Protein AF-A0A1Y1YJF0-F1 (afdb_monomer_lite)

InterPro domains:
  IPR031606 Potassium transporter Kch [PF16944] (19-252)
  IPR031606 Potassium transporter Kch [PTHR36424] (1-252)

Secondary structure (DSSP, 8-state):
--SS-S--S------GGGBGGGS-GGGG----HHHHHHHHHHHHHHHHHHHHHHHHHHHHHIIIII---S-TT-HHHHT-HHHHHHHHHHHHHHHHHHHHHHHHHHHHHHH-BHHHHHH-HHHHHHHHHH-HHHHHHHHHHHHT--HHHHHHHHHHHHHHTHHHIIIIIHHHHHHHHHHHHHHHHHTGGGHHHHHHHS-HHHHHHHHHHHHHHHHHHHHHHHHHHHHHHHHHHHHHH-S-HHHHHHHHHHT-

Sequence (252 aa):
MCCCGGEAKWKREVINDHKFDFVDVDEFYEDHFATKFKYCFIFLFTIKSILIYVLDIYTAVMLIFFNSWTSDINKDLEKLSYIRWIFVGSIAASYVLLFLEISKARAVILSGDISFTFTSIIANRYYTLRSYAHYCFFNQIHNQKRFKDELAFFVFFALKGWKRMFFAEAARRFVNGYTLFFSIKGNVSHLNTWYLDLPIDKKISLVTMGVPCLLFIVSAIKTIFAAILYIPLVCEIRGNLKEYCCHKIDKR

Structure (mmCIF, N/CA/C/O backbone):
data_AF-A0A1Y1YJF0-F1
#
_entry.id   AF-A0A1Y1YJF0-F1
#
loop_
_atom_site.group_PDB
_atom_site.id
_atom_site.type_symbol
_atom_site.label_atom_id
_atom_site.label_alt_id
_atom_site.label_comp_id
_atom_site.label_asym_id
_atom_site.label_entity_id
_atom_site.label_seq_id
_atom_site.pdbx_PDB_ins_code
_atom_site.Cartn_x
_atom_site.Cartn_y
_atom_site.Cartn_z
_atom_site.occupancy
_atom_site.B_iso_or_equiv
_atom_site.auth_seq_id
_atom_site.auth_comp_id
_atom_site.auth_asym_id
_atom_site.auth_atom_id
_atom_site.pdbx_PDB_model_num
ATOM 1 N N . MET A 1 1 ? 19.875 6.363 30.100 1.00 40.50 1 MET A N 1
ATOM 2 C CA . MET A 1 1 ? 18.459 6.722 30.342 1.00 40.50 1 MET A CA 1
ATOM 3 C C . MET A 1 1 ? 17.585 5.570 29.863 1.00 40.50 1 MET A C 1
ATOM 5 O O . MET A 1 1 ? 17.419 5.383 28.667 1.00 40.50 1 MET A O 1
ATOM 9 N N . CYS A 1 2 ? 17.141 4.727 30.798 1.00 41.44 2 CYS A N 1
ATOM 10 C CA . CYS A 1 2 ? 16.407 3.488 30.537 1.00 41.44 2 CYS A CA 1
ATOM 11 C C . CYS A 1 2 ? 14.910 3.761 30.336 1.00 41.44 2 CYS A C 1
ATOM 13 O O . CYS A 1 2 ? 14.192 3.988 31.306 1.00 41.44 2 CYS A O 1
ATOM 15 N N . CYS A 1 3 ? 14.422 3.690 29.096 1.00 51.56 3 CYS A N 1
ATOM 16 C CA . CYS A 1 3 ? 12.987 3.769 28.788 1.00 51.56 3 CYS A CA 1
ATOM 17 C C . CYS A 1 3 ? 12.276 2.398 28.764 1.00 51.56 3 CYS A C 1
ATOM 19 O O . CYS A 1 3 ? 11.077 2.351 28.511 1.00 51.56 3 CYS A O 1
ATOM 21 N N . CYS A 1 4 ? 12.976 1.294 29.057 1.00 50.75 4 CYS A N 1
ATOM 22 C CA . CYS A 1 4 ? 12.492 -0.073 28.802 1.00 50.75 4 CYS A CA 1
ATOM 23 C C . CYS A 1 4 ? 12.316 -0.947 30.064 1.00 50.75 4 CYS A C 1
ATOM 25 O O . CYS A 1 4 ? 12.437 -2.161 29.968 1.00 50.75 4 CYS A O 1
ATOM 27 N N . GLY A 1 5 ? 12.090 -0.357 31.246 1.00 49.38 5 GLY A N 1
ATOM 28 C CA . GLY A 1 5 ? 12.104 -1.093 32.526 1.00 49.38 5 GLY A CA 1
ATOM 29 C C . GLY A 1 5 ? 10.799 -1.127 33.330 1.00 49.38 5 GLY A C 1
ATOM 30 O O . GLY A 1 5 ? 10.840 -1.519 34.487 1.00 49.38 5 GLY A O 1
ATOM 31 N N . GLY A 1 6 ? 9.663 -0.678 32.787 1.00 59.81 6 GLY A N 1
ATOM 32 C CA . GLY A 1 6 ? 8.387 -0.682 33.519 1.00 59.81 6 GLY A CA 1
ATOM 33 C C . GLY A 1 6 ? 7.305 -1.466 32.788 1.00 59.81 6 GLY A C 1
ATOM 34 O O . GLY A 1 6 ? 7.196 -1.341 31.569 1.00 59.81 6 GLY A O 1
ATOM 35 N N . GLU A 1 7 ? 6.503 -2.229 33.532 1.00 61.97 7 GLU A N 1
ATOM 36 C CA . GLU A 1 7 ? 5.358 -2.970 32.996 1.00 61.97 7 GLU A CA 1
ATOM 37 C C . GLU A 1 7 ? 4.334 -2.038 32.327 1.00 61.97 7 GLU A C 1
ATOM 39 O O . GLU A 1 7 ? 4.148 -0.877 32.720 1.00 61.97 7 GLU A O 1
ATOM 44 N N . ALA A 1 8 ? 3.684 -2.546 31.278 1.00 66.50 8 ALA A N 1
ATOM 45 C CA . ALA A 1 8 ? 2.620 -1.844 30.577 1.00 66.50 8 ALA A CA 1
ATOM 46 C C . ALA A 1 8 ? 1.450 -1.587 31.537 1.00 66.50 8 ALA A C 1
ATOM 48 O O . ALA A 1 8 ? 0.945 -2.510 32.168 1.00 66.50 8 ALA A O 1
ATOM 49 N N . LYS A 1 9 ? 0.947 -0.348 31.597 1.00 72.44 9 LYS A N 1
ATOM 50 C CA . LYS A 1 9 ? -0.264 -0.015 32.380 1.00 72.44 9 LYS A CA 1
ATOM 51 C C . LYS A 1 9 ? -1.560 -0.588 31.783 1.00 72.44 9 LYS A C 1
ATOM 53 O O . LYS A 1 9 ? -2.639 -0.334 32.303 1.00 72.44 9 LYS A O 1
ATOM 58 N N . TRP A 1 10 ? -1.467 -1.264 30.645 1.00 73.38 10 TRP A N 1
ATOM 59 C CA . TRP A 1 10 ? -2.578 -1.816 29.886 1.00 73.38 10 TRP A CA 1
ATOM 60 C C . TRP A 1 10 ? -2.184 -3.226 29.448 1.00 73.38 10 TRP A C 1
ATOM 62 O O . TRP A 1 10 ? -1.031 -3.468 29.092 1.00 73.38 10 TRP A O 1
ATOM 72 N N . LYS A 1 11 ? -3.135 -4.153 29.475 1.00 75.12 11 LYS A N 1
ATOM 73 C CA . LYS A 1 11 ? -2.946 -5.531 29.026 1.00 75.12 11 LYS A CA 1
ATOM 74 C C . LYS A 1 11 ? -4.203 -5.941 28.285 1.00 75.12 11 LYS A C 1
ATOM 76 O O . LYS A 1 11 ? -5.296 -5.543 28.687 1.00 75.12 11 LYS A O 1
ATOM 81 N N . ARG A 1 12 ? -4.065 -6.671 27.181 1.00 71.75 12 ARG A N 1
ATOM 82 C CA . ARG A 1 12 ? -5.252 -7.156 26.488 1.00 71.75 12 ARG A CA 1
ATOM 83 C C . ARG A 1 12 ? -5.821 -8.358 27.228 1.00 71.75 12 ARG A C 1
ATOM 85 O O . ARG A 1 12 ? -5.138 -9.363 27.401 1.00 71.75 12 ARG A O 1
ATOM 92 N N . GLU A 1 13 ? -7.084 -8.255 27.603 1.00 73.25 13 GLU A N 1
ATOM 93 C CA . GLU A 1 13 ? -7.873 -9.384 28.077 1.00 73.25 13 GLU A CA 1
ATOM 94 C C . GLU A 1 13 ? -8.614 -9.985 26.880 1.00 73.25 13 GLU A C 1
ATOM 96 O O . GLU A 1 13 ? -9.136 -9.262 26.029 1.00 73.25 13 GLU A O 1
ATOM 101 N N . VAL A 1 14 ? -8.590 -11.313 26.751 1.00 63.25 14 VAL A N 1
ATOM 102 C CA . VAL A 1 14 ? -9.344 -12.013 25.704 1.00 63.25 14 VAL A CA 1
ATOM 103 C C . VAL A 1 14 ? -10.783 -12.119 26.194 1.00 63.25 14 VAL A C 1
ATOM 105 O O . VAL A 1 14 ? -11.144 -13.078 26.870 1.00 63.25 14 VAL A O 1
ATOM 108 N N . ILE A 1 15 ? -11.573 -11.088 25.911 1.00 68.69 15 ILE A N 1
ATOM 109 C CA . ILE A 1 15 ? -12.996 -11.030 26.246 1.00 68.69 15 ILE A CA 1
ATOM 110 C C . ILE A 1 15 ? -13.774 -11.484 25.009 1.00 68.69 15 ILE A C 1
ATOM 112 O O . ILE A 1 15 ? -13.578 -10.949 23.916 1.00 68.69 15 ILE A O 1
ATOM 116 N N . ASN A 1 16 ? -14.633 -12.494 25.171 1.00 64.44 16 ASN A N 1
ATOM 117 C CA . ASN A 1 16 ? -15.414 -13.067 24.068 1.00 64.44 16 ASN A CA 1
ATOM 118 C C . ASN A 1 16 ? -16.462 -12.096 23.493 1.00 64.44 16 ASN A C 1
ATOM 120 O O . ASN A 1 16 ? -16.911 -12.314 22.372 1.00 64.44 16 ASN A O 1
ATOM 124 N N . ASP A 1 17 ? -16.801 -11.026 24.215 1.00 65.56 17 ASP A N 1
ATOM 125 C CA . ASP A 1 17 ? -17.847 -10.060 23.854 1.00 65.56 17 ASP A CA 1
ATOM 126 C C . ASP A 1 17 ? -17.478 -9.163 22.653 1.00 65.56 17 ASP A C 1
ATOM 128 O O . ASP A 1 17 ? -18.338 -8.499 22.086 1.00 65.56 17 ASP A O 1
ATOM 132 N N . HIS A 1 18 ? -16.220 -9.157 22.195 1.00 79.25 18 HIS A N 1
ATOM 133 C CA . HIS A 1 18 ? -15.757 -8.301 21.086 1.00 79.25 18 HIS A CA 1
ATOM 134 C C . HIS A 1 18 ? -15.920 -8.922 19.683 1.00 79.25 18 HIS A C 1
ATOM 136 O O . HIS A 1 18 ? -15.155 -8.611 18.757 1.00 79.25 18 HIS A O 1
ATOM 142 N N . LYS A 1 19 ? -16.904 -9.810 19.514 1.00 86.38 19 LYS A N 1
ATOM 143 C CA . LYS A 1 19 ? -17.237 -10.443 18.229 1.00 86.38 19 LYS A CA 1
ATOM 144 C C . LYS A 1 19 ? -18.396 -9.738 17.538 1.00 86.38 19 LYS A C 1
ATOM 146 O O . LYS A 1 19 ? -19.281 -9.202 18.196 1.00 86.38 19 LYS A O 1
ATOM 151 N N . PHE A 1 20 ? -18.425 -9.811 16.206 1.00 86.38 20 PHE A N 1
ATOM 152 C CA . PHE A 1 20 ? -19.554 -9.304 15.413 1.00 86.38 20 PHE A CA 1
ATOM 153 C C . PHE A 1 20 ? -20.894 -9.963 15.774 1.00 86.38 20 PHE A C 1
ATOM 155 O O . PHE A 1 20 ? -21.931 -9.370 15.520 1.00 86.38 20 PHE A O 1
ATOM 162 N N . ASP A 1 21 ? -20.884 -11.145 16.397 1.00 86.19 21 ASP A N 1
ATOM 163 C CA . ASP A 1 21 ? -22.102 -11.848 16.824 1.00 86.19 21 ASP A CA 1
ATOM 164 C C . ASP A 1 21 ? -22.857 -11.129 17.961 1.00 86.19 21 ASP A C 1
ATOM 166 O O . ASP A 1 21 ? -24.038 -11.393 18.174 1.00 86.19 21 ASP A O 1
ATOM 170 N N . PHE A 1 22 ? -22.188 -10.231 18.695 1.00 85.62 22 PHE A N 1
ATOM 171 C CA . PHE A 1 22 ? -22.753 -9.523 19.852 1.00 85.62 22 PHE A CA 1
ATOM 172 C C . PHE A 1 22 ? -23.090 -8.054 19.572 1.00 85.62 22 PHE A C 1
ATOM 174 O O . PHE A 1 22 ? -23.560 -7.357 20.469 1.00 85.62 22 PHE A O 1
ATOM 181 N N . VAL A 1 23 ? -22.841 -7.572 18.352 1.00 86.56 23 VAL A N 1
ATOM 182 C CA . VAL A 1 23 ? -23.033 -6.169 17.971 1.00 86.56 23 VAL A CA 1
ATOM 183 C C . VAL A 1 23 ? -23.915 -6.104 16.735 1.00 86.56 23 VAL A C 1
ATOM 185 O O . VAL A 1 23 ? -23.568 -6.664 15.695 1.00 86.56 23 VAL A O 1
ATOM 188 N N . ASP A 1 24 ? -25.025 -5.374 16.828 1.00 88.50 24 ASP A N 1
ATOM 189 C CA . ASP A 1 24 ? -25.826 -5.057 15.653 1.00 88.50 24 ASP A CA 1
ATOM 190 C C . ASP A 1 24 ? -25.142 -3.942 14.850 1.00 88.50 24 ASP A C 1
ATOM 192 O O . ASP A 1 24 ? -25.027 -2.796 15.284 1.00 88.50 24 ASP A O 1
ATOM 196 N N . VAL A 1 25 ? -24.620 -4.297 13.676 1.00 90.06 25 VAL A N 1
ATOM 197 C CA . VAL A 1 25 ? -23.862 -3.370 12.828 1.00 90.06 25 VAL A CA 1
ATOM 198 C C . VAL A 1 25 ? -24.791 -2.356 12.146 1.00 90.06 25 VAL A C 1
ATOM 200 O O . VAL A 1 25 ? -24.341 -1.268 11.778 1.00 90.06 25 VAL A O 1
ATOM 203 N N . ASP A 1 26 ? -26.074 -2.687 11.988 1.00 89.81 26 ASP A N 1
ATOM 204 C CA . ASP A 1 26 ? -27.042 -1.841 11.287 1.00 89.81 26 ASP A CA 1
ATOM 205 C C . ASP A 1 26 ? -27.440 -0.603 12.109 1.00 89.81 26 ASP A C 1
ATOM 207 O O . ASP A 1 26 ? -27.804 0.422 11.528 1.00 89.81 26 ASP A O 1
ATOM 211 N N . GLU A 1 27 ? -27.253 -0.631 13.434 1.00 91.69 27 GLU A N 1
ATOM 212 C CA . GLU A 1 27 ? -27.432 0.538 14.311 1.00 91.69 27 GLU A CA 1
ATOM 213 C C . GLU A 1 27 ? -26.490 1.697 13.935 1.00 91.69 27 GLU A C 1
ATOM 215 O O . GLU A 1 27 ? -26.813 2.871 14.116 1.00 91.69 27 GLU A O 1
ATOM 220 N N . PHE A 1 28 ? -25.342 1.383 13.332 1.00 89.25 28 PHE A N 1
ATOM 221 C CA . PHE A 1 28 ? -24.339 2.367 12.936 1.00 89.25 28 PHE A CA 1
ATOM 222 C C . PHE A 1 28 ? -24.556 2.932 11.528 1.00 89.25 28 PHE A C 1
ATOM 224 O O . PHE A 1 28 ? -23.679 3.615 11.000 1.00 89.25 28 PHE A O 1
ATOM 231 N N . TYR A 1 29 ? -25.686 2.645 10.878 1.00 92.81 29 TYR A N 1
ATOM 232 C CA . TYR A 1 29 ? -25.975 3.160 9.543 1.00 92.81 29 TYR A CA 1
ATOM 233 C C . TYR A 1 29 ? -26.106 4.696 9.544 1.00 92.81 29 TYR A C 1
ATOM 235 O O . TYR A 1 29 ? -26.989 5.271 10.175 1.00 92.81 29 TYR A O 1
ATOM 243 N N . GLU A 1 30 ? -25.260 5.374 8.761 1.00 91.06 30 GLU A N 1
ATOM 244 C CA . GLU A 1 30 ? -25.310 6.831 8.580 1.00 91.06 30 GLU A CA 1
ATOM 245 C C . GLU A 1 30 ? -25.679 7.211 7.138 1.00 91.06 30 GLU A C 1
ATOM 247 O O . GLU A 1 30 ? -24.977 6.847 6.187 1.00 91.06 30 GLU A O 1
ATOM 252 N N . ASP A 1 31 ? -26.714 8.041 6.962 1.00 90.31 31 ASP A N 1
ATOM 253 C CA . ASP A 1 31 ? -27.203 8.453 5.634 1.00 90.31 31 ASP A CA 1
ATOM 254 C C . ASP A 1 31 ? -26.549 9.732 5.070 1.00 90.31 31 ASP A C 1
ATOM 256 O O . ASP A 1 31 ? -27.063 10.382 4.161 1.00 90.31 31 ASP A O 1
ATOM 260 N N . HIS A 1 32 ? -25.381 10.122 5.576 1.00 92.69 32 HIS A N 1
ATOM 261 C CA . HIS A 1 32 ? -24.711 11.341 5.125 1.00 92.69 32 HIS A CA 1
ATOM 262 C C . HIS A 1 32 ? -24.028 11.178 3.757 1.00 92.69 32 HIS A C 1
ATOM 264 O O . HIS A 1 32 ? -23.259 10.242 3.522 1.00 92.69 32 HIS A O 1
ATOM 270 N N . PHE A 1 33 ? -24.218 12.162 2.865 1.00 91.50 33 PHE A N 1
ATOM 271 C CA . PHE A 1 33 ? -23.598 12.182 1.530 1.00 91.50 33 PHE A CA 1
ATOM 272 C C . PHE A 1 33 ? -22.067 12.075 1.583 1.00 91.50 33 PHE A C 1
ATOM 274 O O . PHE A 1 33 ? -21.467 11.344 0.799 1.00 91.50 33 PHE A O 1
ATOM 281 N N . ALA A 1 34 ? -21.424 12.747 2.543 1.00 91.00 34 ALA A N 1
ATOM 282 C CA . ALA A 1 34 ? -19.974 12.683 2.714 1.00 91.00 34 ALA A CA 1
ATOM 283 C C . ALA A 1 34 ? -19.483 11.264 3.062 1.00 91.00 34 ALA A C 1
ATOM 285 O O . ALA A 1 34 ? -18.443 10.837 2.558 1.00 91.00 34 ALA A O 1
ATOM 286 N N . THR A 1 35 ? -20.231 10.519 3.883 1.00 91.19 35 THR A N 1
ATOM 287 C CA . THR A 1 35 ? -19.908 9.134 4.262 1.00 91.19 35 THR A CA 1
ATOM 288 C C . THR A 1 35 ? -20.070 8.201 3.060 1.00 91.19 35 THR A C 1
ATOM 290 O O . THR A 1 35 ? -19.148 7.449 2.743 1.00 91.19 35 THR A O 1
ATOM 293 N N . LYS A 1 36 ? -21.151 8.348 2.283 1.00 92.06 36 LYS A N 1
ATOM 294 C CA . LYS A 1 36 ? -21.349 7.623 1.011 1.00 92.06 36 LYS A CA 1
ATOM 295 C C . LYS A 1 36 ? -20.267 7.942 -0.029 1.00 92.06 36 LYS A C 1
ATOM 297 O O . LYS A 1 36 ? -19.768 7.046 -0.711 1.00 92.06 36 LYS A O 1
ATOM 302 N N . PHE A 1 37 ? -19.844 9.202 -0.126 1.00 93.75 37 PHE A N 1
ATOM 303 C CA . PHE A 1 37 ? -18.764 9.605 -1.028 1.00 93.75 37 PHE A CA 1
ATOM 304 C C . PHE A 1 37 ? -17.425 8.969 -0.628 1.00 93.75 37 PHE A C 1
ATOM 306 O O . PHE A 1 37 ? -16.734 8.399 -1.474 1.00 93.75 37 PHE A O 1
ATOM 313 N N . LYS A 1 38 ? -17.079 8.973 0.667 1.00 92.44 38 LYS A N 1
ATOM 314 C CA . LYS A 1 38 ? -15.894 8.265 1.184 1.00 92.44 38 LYS A CA 1
ATOM 315 C C . LYS A 1 38 ? -15.981 6.750 0.963 1.00 92.44 38 LYS A C 1
ATOM 317 O O . LYS A 1 38 ? -14.968 6.126 0.646 1.00 92.44 38 LYS A O 1
ATOM 322 N N . TYR A 1 39 ? -17.173 6.170 1.071 1.00 94.06 39 TYR A N 1
ATOM 323 C CA . TYR A 1 39 ? -17.408 4.756 0.795 1.00 94.06 39 TYR A CA 1
ATOM 324 C C . TYR A 1 39 ? -17.092 4.385 -0.661 1.00 94.06 39 TYR A C 1
ATOM 326 O O . TYR A 1 39 ? -16.407 3.391 -0.905 1.00 94.06 39 TYR A O 1
ATOM 334 N N . CYS A 1 40 ? -17.469 5.227 -1.630 1.00 93.69 40 CYS A N 1
ATOM 335 C CA . CYS A 1 40 ? -17.125 5.028 -3.045 1.00 93.69 40 CYS A CA 1
ATOM 336 C C . CYS A 1 40 ? -15.604 4.894 -3.267 1.00 93.69 40 CYS A C 1
ATOM 338 O O . CYS A 1 40 ? -15.146 4.017 -4.008 1.00 93.69 40 CYS A O 1
ATOM 340 N N . PHE A 1 41 ? -14.787 5.678 -2.553 1.00 93.38 41 PHE A N 1
ATOM 341 C CA . PHE A 1 41 ? -13.327 5.565 -2.646 1.00 93.38 41 PHE A CA 1
ATOM 342 C C . PHE A 1 41 ? -12.783 4.202 -2.211 1.00 93.38 41 PHE A C 1
ATOM 344 O O . PHE A 1 41 ? -11.749 3.779 -2.730 1.00 93.38 41 PHE A O 1
ATOM 351 N N . ILE A 1 42 ? -13.454 3.477 -1.311 1.00 93.12 42 ILE A N 1
ATOM 352 C CA . ILE A 1 42 ? -13.030 2.122 -0.927 1.00 93.12 42 ILE A CA 1
ATOM 353 C C . ILE A 1 42 ? -13.098 1.178 -2.129 1.00 93.12 42 ILE A C 1
ATOM 355 O O . ILE A 1 42 ? -12.155 0.408 -2.352 1.00 93.12 42 ILE A O 1
ATOM 359 N N . PHE A 1 43 ? -14.153 1.275 -2.942 1.00 92.94 43 PHE A N 1
ATOM 360 C CA . PHE A 1 43 ? -14.273 0.503 -4.180 1.00 92.94 43 PHE A CA 1
ATOM 361 C C . PHE A 1 43 ? -13.215 0.924 -5.191 1.00 92.94 43 PHE A C 1
ATOM 363 O O . PHE A 1 43 ? -12.484 0.066 -5.687 1.00 92.94 43 PHE A O 1
ATOM 370 N N . LEU A 1 44 ? -13.047 2.230 -5.425 1.00 93.56 44 LEU A N 1
ATOM 371 C CA . LEU A 1 44 ? -12.032 2.743 -6.352 1.00 93.56 44 LEU A CA 1
ATOM 372 C C . LEU A 1 44 ? -10.621 2.276 -5.969 1.00 93.56 44 LEU A C 1
ATOM 374 O O . LEU A 1 44 ? -9.877 1.772 -6.812 1.00 93.56 44 LEU A O 1
ATOM 378 N N . PHE A 1 45 ? -10.245 2.364 -4.690 1.00 91.12 45 PHE A N 1
ATOM 379 C CA . PHE A 1 45 ? -8.939 1.896 -4.222 1.00 91.12 45 PHE A CA 1
ATOM 380 C C . PHE A 1 45 ? -8.789 0.375 -4.268 1.00 91.12 45 PHE A C 1
ATOM 382 O O . PHE A 1 45 ? -7.664 -0.116 -4.397 1.00 91.12 45 PHE A O 1
ATOM 389 N N . THR A 1 46 ? -9.880 -0.379 -4.146 1.00 92.06 46 THR A N 1
ATOM 390 C CA . THR A 1 46 ? -9.862 -1.840 -4.278 1.00 92.06 46 THR A CA 1
ATOM 391 C C . THR A 1 46 ? -9.696 -2.251 -5.738 1.00 92.06 46 THR A C 1
ATOM 393 O O . THR A 1 46 ? -8.770 -3.004 -6.037 1.00 92.06 46 THR A O 1
ATOM 396 N N . ILE A 1 47 ? -10.480 -1.678 -6.656 1.00 92.25 47 ILE A N 1
ATOM 397 C CA . ILE A 1 47 ? -10.353 -1.897 -8.105 1.00 92.25 47 ILE A CA 1
ATOM 398 C C . ILE A 1 47 ? -8.947 -1.519 -8.575 1.00 92.25 47 ILE A C 1
ATOM 400 O O . ILE A 1 47 ? -8.279 -2.321 -9.223 1.00 92.25 47 ILE A O 1
ATOM 404 N N . LYS A 1 48 ? -8.441 -0.348 -8.164 1.00 89.88 48 LYS A N 1
ATOM 405 C CA . LYS A 1 48 ? -7.064 0.078 -8.455 1.00 89.88 48 LYS A CA 1
ATOM 406 C C . LYS A 1 48 ? -6.036 -0.954 -7.988 1.00 89.88 48 LYS A C 1
ATOM 408 O O . LYS A 1 48 ? -5.068 -1.214 -8.694 1.00 89.88 48 LYS A O 1
ATOM 413 N N . SER A 1 49 ? -6.213 -1.526 -6.793 1.00 89.19 49 SER A N 1
ATOM 414 C CA . SER A 1 49 ? -5.294 -2.544 -6.274 1.00 89.19 49 SER A CA 1
ATOM 415 C C . SER A 1 49 ? -5.313 -3.813 -7.123 1.00 89.19 49 SER A C 1
ATOM 417 O O . SER A 1 49 ? -4.248 -4.365 -7.378 1.00 89.19 49 SER A O 1
ATOM 419 N N . ILE A 1 50 ? -6.492 -4.266 -7.556 1.00 90.81 50 ILE A N 1
ATOM 420 C CA . ILE A 1 50 ? -6.641 -5.442 -8.425 1.00 90.81 50 ILE A CA 1
ATOM 421 C C . ILE A 1 50 ? -5.997 -5.172 -9.789 1.00 90.81 50 ILE A C 1
ATOM 423 O O . ILE A 1 50 ? -5.213 -5.987 -10.266 1.00 90.81 50 ILE A O 1
ATOM 427 N N . LEU A 1 51 ? -6.247 -3.998 -10.375 1.00 90.31 51 LEU A N 1
ATOM 428 C CA . LEU A 1 51 ? -5.704 -3.615 -11.678 1.00 90.31 51 LEU A CA 1
ATOM 429 C C . LEU A 1 51 ? -4.169 -3.607 -11.697 1.00 90.31 51 LEU A C 1
ATOM 431 O O . LEU A 1 51 ? -3.565 -4.082 -12.653 1.00 90.31 51 LEU A O 1
ATOM 435 N N . ILE A 1 52 ? -3.533 -3.122 -10.625 1.00 87.06 52 ILE A N 1
ATOM 436 C CA . ILE A 1 52 ? -2.067 -3.149 -10.494 1.00 87.06 52 ILE A CA 1
ATOM 437 C C . ILE A 1 52 ? -1.540 -4.591 -10.513 1.00 87.06 52 ILE A C 1
ATOM 439 O O . ILE A 1 52 ? -0.537 -4.861 -11.165 1.00 87.06 52 ILE A O 1
ATOM 443 N N . TYR A 1 53 ? -2.220 -5.526 -9.845 1.00 89.25 53 TYR A N 1
ATOM 444 C CA . TYR A 1 53 ? -1.824 -6.935 -9.858 1.00 89.25 53 TYR A CA 1
ATOM 445 C C . TYR A 1 53 ? -2.006 -7.586 -11.234 1.00 89.25 53 TYR A C 1
ATOM 447 O O . TYR A 1 53 ? -1.120 -8.314 -11.686 1.00 89.25 53 TYR A O 1
ATOM 455 N N . VAL A 1 54 ? -3.102 -7.279 -11.933 1.00 90.19 54 VAL A N 1
ATOM 456 C CA . VAL A 1 54 ? -3.325 -7.737 -13.315 1.00 90.19 54 VAL A CA 1
ATOM 457 C C . VAL A 1 54 ? -2.225 -7.216 -14.247 1.00 90.19 54 VAL A C 1
ATOM 459 O O . VAL A 1 54 ? -1.669 -7.985 -15.031 1.00 90.19 54 VAL A O 1
ATOM 462 N N . LEU A 1 55 ? -1.845 -5.941 -14.118 1.00 86.69 55 LEU A N 1
ATOM 463 C CA . LEU A 1 55 ? -0.756 -5.347 -14.897 1.00 86.69 55 LEU A CA 1
ATOM 464 C C . LEU A 1 55 ? 0.607 -5.989 -14.583 1.00 86.69 55 LEU A C 1
ATOM 466 O O . LEU A 1 55 ? 1.425 -6.183 -15.484 1.00 86.69 55 LEU A O 1
ATOM 470 N N . ASP A 1 56 ? 0.845 -6.364 -13.325 1.00 87.88 56 ASP A N 1
ATOM 471 C CA . ASP A 1 56 ? 2.046 -7.101 -12.928 1.00 87.88 56 ASP A CA 1
ATOM 472 C C . ASP A 1 56 ? 2.097 -8.498 -13.579 1.00 87.88 56 ASP A C 1
ATOM 474 O O . ASP A 1 56 ? 3.163 -8.901 -14.043 1.00 87.88 56 ASP A O 1
ATOM 478 N N . ILE A 1 57 ? 0.968 -9.215 -13.690 1.00 89.12 57 ILE A N 1
ATOM 479 C CA . ILE A 1 57 ? 0.901 -10.497 -14.427 1.00 89.12 57 ILE A CA 1
ATOM 480 C C . ILE A 1 57 ? 1.206 -10.281 -15.904 1.00 89.12 57 ILE A C 1
ATOM 482 O O . ILE A 1 57 ? 2.040 -10.992 -16.459 1.00 89.12 57 ILE A O 1
ATOM 486 N N . TYR A 1 58 ? 0.572 -9.287 -16.530 1.00 87.25 58 TYR A N 1
ATOM 487 C CA . TYR A 1 58 ? 0.834 -8.948 -17.928 1.00 87.25 58 TYR A CA 1
ATOM 488 C C . TYR A 1 58 ? 2.327 -8.680 -18.167 1.00 87.25 58 TYR A C 1
ATOM 490 O O . TYR A 1 58 ? 2.926 -9.236 -19.086 1.00 87.25 58 TYR A O 1
ATOM 498 N N . THR A 1 59 ? 2.954 -7.902 -17.280 1.00 83.69 59 THR A N 1
ATOM 499 C CA . THR A 1 59 ? 4.390 -7.599 -17.349 1.00 83.69 59 THR A CA 1
ATOM 500 C C . THR A 1 59 ? 5.244 -8.858 -17.180 1.00 83.69 59 THR A C 1
ATOM 502 O O . THR A 1 59 ? 6.205 -9.049 -17.922 1.00 83.69 59 THR A O 1
ATOM 505 N N . ALA A 1 60 ? 4.896 -9.746 -16.242 1.00 87.00 60 ALA A N 1
ATOM 506 C CA . ALA A 1 60 ? 5.608 -11.010 -16.053 1.00 87.00 60 ALA A CA 1
ATOM 507 C C . ALA A 1 60 ? 5.526 -11.909 -17.295 1.00 87.00 60 ALA A C 1
ATOM 509 O O . ALA A 1 60 ? 6.545 -12.450 -17.721 1.00 87.00 60 ALA A O 1
ATOM 510 N N . VAL A 1 61 ? 4.340 -12.038 -17.896 1.00 87.06 61 VAL A N 1
ATOM 511 C CA . VAL A 1 61 ? 4.120 -12.826 -19.118 1.00 87.06 61 VAL A CA 1
ATOM 512 C C . VAL A 1 61 ? 4.932 -12.250 -20.277 1.00 87.06 61 VAL A C 1
ATOM 514 O O . VAL A 1 61 ? 5.648 -12.998 -20.943 1.00 87.06 61 VAL A O 1
ATOM 517 N N . MET A 1 62 ? 4.896 -10.929 -20.476 1.00 83.19 62 MET A N 1
ATOM 518 C CA . MET A 1 62 ? 5.662 -10.271 -21.539 1.00 83.19 62 MET A CA 1
ATOM 519 C C . MET A 1 62 ? 7.169 -10.503 -21.397 1.00 83.19 62 MET A C 1
ATOM 521 O O . MET A 1 62 ? 7.830 -10.916 -22.350 1.00 83.19 62 MET A O 1
ATOM 525 N N . LEU A 1 63 ? 7.698 -10.357 -20.181 1.00 83.19 63 LEU A N 1
ATOM 526 C CA . LEU A 1 63 ? 9.110 -10.607 -19.908 1.00 83.19 63 LEU A CA 1
ATOM 527 C C . LEU A 1 63 ? 9.495 -12.077 -20.101 1.00 83.19 63 LEU A C 1
ATOM 529 O O . LEU A 1 63 ? 10.579 -12.347 -20.611 1.00 83.19 63 LEU A O 1
ATOM 533 N N . ILE A 1 64 ? 8.643 -13.030 -19.705 1.00 85.44 64 ILE A N 1
ATOM 534 C CA . ILE A 1 64 ? 8.953 -14.464 -19.791 1.00 85.44 64 ILE A CA 1
ATOM 535 C C . ILE A 1 64 ? 8.918 -14.969 -21.239 1.00 85.44 64 ILE A C 1
ATOM 537 O O . ILE A 1 64 ? 9.851 -15.652 -21.668 1.00 85.44 64 ILE A O 1
ATOM 541 N N . PHE A 1 65 ? 7.862 -14.649 -21.984 1.00 84.25 65 PHE A N 1
ATOM 542 C CA . PHE A 1 65 ? 7.628 -15.245 -23.301 1.00 84.25 65 PHE A CA 1
ATOM 543 C C . PHE A 1 65 ? 8.246 -14.446 -24.440 1.00 84.25 65 PHE A C 1
ATOM 545 O O . PHE A 1 65 ? 8.832 -15.032 -25.345 1.00 84.25 65 PHE A O 1
ATOM 552 N N . PHE A 1 66 ? 8.140 -13.120 -24.395 1.00 75.88 66 PHE A N 1
ATOM 553 C CA . PHE A 1 66 ? 8.518 -12.276 -25.526 1.00 75.88 66 PHE A CA 1
ATOM 554 C C . PHE A 1 66 ? 9.906 -11.656 -25.366 1.00 75.88 66 PHE A C 1
ATOM 556 O O . PHE A 1 66 ? 10.415 -11.071 -26.316 1.00 75.88 66 PHE A O 1
ATOM 563 N N . ASN A 1 67 ? 10.523 -11.784 -24.178 1.00 71.25 67 ASN A N 1
ATOM 564 C CA . ASN A 1 67 ? 11.782 -11.123 -23.808 1.00 71.25 67 ASN A CA 1
ATOM 565 C C . ASN A 1 67 ? 11.795 -9.622 -24.156 1.00 71.25 67 ASN A C 1
ATOM 567 O O . ASN A 1 67 ? 12.857 -9.021 -24.289 1.00 71.25 67 ASN A O 1
ATOM 571 N N . SER A 1 68 ? 10.615 -9.029 -24.326 1.00 63.00 68 SER A N 1
ATOM 572 C CA . SER A 1 68 ? 10.444 -7.663 -24.768 1.00 63.00 68 SER A CA 1
ATOM 573 C C . SER A 1 68 ? 10.269 -6.800 -23.537 1.00 63.00 68 SER A C 1
ATOM 575 O O . SER A 1 68 ? 9.386 -7.008 -22.697 1.00 63.00 68 SER A O 1
ATOM 577 N N . TRP A 1 69 ? 11.150 -5.819 -23.405 1.00 64.50 69 TRP A N 1
ATOM 578 C CA . TRP A 1 69 ? 10.911 -4.734 -22.478 1.00 64.50 69 TRP A CA 1
ATOM 579 C C . TRP A 1 69 ? 9.894 -3.797 -23.129 1.00 64.50 69 TRP A C 1
ATOM 581 O O . TRP A 1 69 ? 10.048 -3.417 -24.284 1.00 64.50 69 TRP A O 1
ATOM 591 N N . THR A 1 70 ? 8.870 -3.369 -22.392 1.00 55.12 70 THR A N 1
ATOM 592 C CA . THR A 1 70 ? 7.922 -2.330 -22.837 1.00 55.12 70 THR A CA 1
ATOM 593 C C . THR A 1 70 ? 8.577 -0.996 -23.229 1.00 55.12 70 THR A C 1
ATOM 595 O O . THR A 1 70 ? 7.886 -0.111 -23.720 1.00 55.12 70 THR A O 1
ATOM 598 N N . SER A 1 71 ? 9.889 -0.828 -23.035 1.00 53.94 71 SER A N 1
ATOM 599 C CA . SER A 1 71 ? 10.607 0.399 -23.353 1.00 53.94 71 SER A CA 1
ATOM 600 C C . SER A 1 71 ? 11.897 0.147 -24.140 1.00 53.94 71 SER A C 1
ATOM 602 O O . SER A 1 71 ? 12.931 -0.139 -23.542 1.00 53.94 71 SER A O 1
ATOM 604 N N . ASP A 1 72 ? 11.892 0.475 -25.435 1.00 55.69 72 ASP A N 1
ATOM 605 C CA . ASP A 1 72 ? 13.094 0.762 -26.253 1.00 55.69 72 ASP A CA 1
ATOM 606 C C . ASP A 1 72 ? 13.873 2.016 -25.776 1.00 55.69 72 ASP A C 1
ATOM 608 O O . ASP A 1 72 ? 14.669 2.604 -26.509 1.00 55.69 72 ASP A O 1
ATOM 612 N N . ILE A 1 73 ? 13.577 2.515 -24.573 1.00 56.06 73 ILE A N 1
ATOM 613 C CA . ILE A 1 73 ? 14.010 3.826 -24.080 1.00 56.06 73 ILE A CA 1
ATOM 614 C C . ILE A 1 73 ? 15.479 3.789 -23.629 1.00 56.06 73 ILE A C 1
ATOM 616 O O . ILE A 1 73 ? 16.141 4.819 -23.681 1.00 56.06 73 ILE A O 1
ATOM 620 N N . ASN A 1 74 ? 16.013 2.621 -23.243 1.00 56.66 74 ASN A N 1
ATOM 621 C CA . ASN A 1 74 ? 17.437 2.438 -22.938 1.00 56.66 74 ASN A CA 1
ATOM 622 C C . ASN A 1 74 ? 17.917 1.025 -23.309 1.00 56.66 74 ASN A C 1
ATOM 624 O O . ASN A 1 74 ? 17.865 0.100 -22.498 1.00 56.66 74 ASN A O 1
ATOM 628 N N . LYS A 1 75 ? 18.456 0.887 -24.526 1.00 58.94 75 LYS A N 1
ATOM 629 C CA . LYS A 1 75 ? 19.017 -0.370 -25.061 1.00 58.94 75 LYS A CA 1
ATOM 630 C C . LYS A 1 75 ? 20.227 -0.894 -24.273 1.00 58.94 75 LYS A C 1
ATOM 632 O O . LYS A 1 75 ? 20.550 -2.076 -24.343 1.00 58.94 75 LYS A O 1
ATOM 637 N N . ASP A 1 76 ? 20.896 -0.034 -23.504 1.00 59.78 76 ASP A N 1
ATOM 638 C CA . ASP A 1 76 ? 22.086 -0.417 -22.734 1.00 59.78 76 ASP A CA 1
ATOM 639 C C . ASP A 1 76 ? 21.752 -1.232 -21.479 1.00 59.78 76 ASP A C 1
ATOM 641 O O . ASP A 1 76 ? 22.517 -2.120 -21.104 1.00 59.78 76 ASP A O 1
ATOM 645 N N . LEU A 1 77 ? 20.590 -0.992 -20.859 1.00 59.75 77 LEU A N 1
ATOM 646 C CA . LEU A 1 77 ? 20.127 -1.797 -19.722 1.00 59.75 77 LEU A CA 1
ATOM 647 C C . LEU A 1 77 ? 19.566 -3.152 -20.178 1.00 59.75 77 LEU A C 1
ATOM 649 O O . LEU A 1 77 ? 19.677 -4.141 -19.459 1.00 59.75 77 LEU A O 1
ATOM 653 N N . GLU A 1 78 ? 19.003 -3.211 -21.383 1.00 58.28 78 GLU A N 1
ATOM 654 C CA . GLU A 1 78 ? 18.422 -4.421 -21.975 1.00 58.28 78 GLU A CA 1
ATOM 655 C C . GLU A 1 78 ? 19.455 -5.541 -22.188 1.00 58.28 78 GLU A C 1
ATOM 657 O O . GLU A 1 78 ? 19.129 -6.723 -22.092 1.00 58.28 78 GLU A O 1
ATOM 662 N N . LYS A 1 79 ? 20.735 -5.189 -22.379 1.00 58.72 79 LYS A N 1
ATOM 663 C CA . LYS A 1 79 ? 21.833 -6.162 -22.522 1.00 58.72 79 LYS A CA 1
ATOM 664 C C . LYS A 1 79 ? 22.096 -6.982 -21.255 1.00 58.72 79 LYS A C 1
ATOM 666 O O . LYS A 1 79 ? 22.756 -8.020 -21.320 1.00 58.72 79 LYS A O 1
ATOM 671 N N . LEU A 1 80 ? 21.593 -6.551 -20.097 1.00 63.06 80 LEU A N 1
ATOM 672 C CA . LEU A 1 80 ? 21.781 -7.259 -18.836 1.00 63.06 80 LEU A CA 1
ATOM 673 C C . LEU A 1 80 ? 20.683 -8.313 -18.645 1.00 63.06 80 LEU A C 1
ATOM 675 O O . LEU A 1 80 ? 19.634 -8.046 -18.060 1.00 63.06 80 LEU A O 1
ATOM 679 N N . SER A 1 81 ? 20.974 -9.551 -19.062 1.00 70.12 81 SER A N 1
ATOM 680 C CA . SER A 1 81 ? 20.098 -10.730 -18.892 1.00 70.12 81 SER A CA 1
ATOM 681 C C . SER A 1 81 ? 19.539 -10.886 -17.463 1.00 70.12 81 SER A C 1
ATOM 683 O O . SER A 1 81 ? 18.407 -11.330 -17.259 1.00 70.12 81 SER A O 1
ATOM 685 N N . TYR A 1 82 ? 20.297 -10.445 -16.456 1.00 79.56 82 TYR A N 1
ATOM 686 C CA . TYR A 1 82 ? 19.913 -10.512 -15.047 1.00 79.56 82 TYR A CA 1
ATOM 687 C C . TYR A 1 82 ? 18.727 -9.608 -14.669 1.00 79.56 82 TYR A C 1
ATOM 689 O O . TYR A 1 82 ? 17.962 -9.960 -13.771 1.00 79.56 82 TYR A O 1
ATOM 697 N N . ILE A 1 83 ? 18.520 -8.472 -15.349 1.00 79.88 83 ILE A N 1
ATOM 698 C CA . ILE A 1 83 ? 17.458 -7.511 -14.995 1.00 79.88 83 ILE A CA 1
ATOM 699 C C . ILE A 1 83 ? 16.072 -8.131 -15.174 1.00 79.88 83 ILE A C 1
ATOM 701 O O . ILE A 1 83 ? 15.208 -7.980 -14.309 1.00 79.88 83 ILE A O 1
ATOM 705 N N . ARG A 1 84 ? 15.873 -8.903 -16.244 1.00 80.56 84 ARG A N 1
ATOM 706 C CA . ARG A 1 84 ? 14.622 -9.629 -16.491 1.00 80.56 84 ARG A CA 1
ATOM 707 C C . ARG A 1 84 ? 14.242 -10.524 -15.309 1.00 80.56 84 ARG A C 1
ATOM 709 O O . ARG A 1 84 ? 13.101 -10.494 -14.847 1.00 80.56 84 ARG A O 1
ATOM 716 N N . TRP A 1 85 ? 15.199 -11.291 -14.792 1.00 85.81 85 TRP A N 1
ATOM 717 C CA . TRP A 1 85 ? 14.968 -12.190 -13.662 1.00 85.81 85 TRP A CA 1
ATOM 718 C C . TRP A 1 85 ? 14.724 -11.441 -12.352 1.00 85.81 85 TRP A C 1
ATOM 720 O O . TRP A 1 85 ? 13.912 -11.893 -11.548 1.00 85.81 85 TRP A O 1
ATOM 730 N N . ILE A 1 86 ? 15.325 -10.261 -12.166 1.00 87.00 86 ILE A N 1
ATOM 731 C CA . ILE A 1 86 ? 15.004 -9.372 -11.037 1.00 87.00 86 ILE A CA 1
ATOM 732 C C . ILE A 1 86 ? 13.534 -8.933 -11.101 1.00 87.00 86 ILE A C 1
ATOM 734 O O . ILE A 1 86 ? 12.836 -8.972 -10.085 1.00 87.00 86 ILE A O 1
ATOM 738 N N . PHE A 1 87 ? 13.025 -8.568 -12.283 1.00 85.88 87 PHE A N 1
ATOM 739 C CA . PHE A 1 87 ? 11.614 -8.202 -12.445 1.00 85.88 87 PHE A CA 1
ATOM 740 C C . PHE A 1 87 ? 10.695 -9.380 -12.137 1.00 85.88 87 PHE A C 1
ATOM 742 O O . PHE A 1 87 ? 9.825 -9.249 -11.275 1.00 85.88 87 PHE A O 1
ATOM 749 N N . VAL A 1 88 ? 10.918 -10.531 -12.774 1.00 88.81 88 VAL A N 1
ATOM 750 C CA . VAL A 1 88 ? 10.097 -11.733 -12.561 1.00 88.81 88 VAL A CA 1
ATOM 751 C C . VAL A 1 88 ? 10.138 -12.173 -11.094 1.00 88.81 88 VAL A C 1
ATOM 753 O O . VAL A 1 88 ? 9.085 -12.390 -10.495 1.00 88.81 88 VAL A O 1
ATOM 756 N N . GLY A 1 89 ? 11.323 -12.212 -10.478 1.00 90.94 89 GLY A N 1
ATOM 757 C CA . GLY A 1 89 ? 11.496 -12.555 -9.066 1.00 90.94 89 GLY A CA 1
ATOM 758 C C . GLY A 1 89 ? 10.774 -11.585 -8.128 1.00 90.94 89 GLY A C 1
ATOM 759 O O . GLY A 1 89 ? 10.093 -12.017 -7.199 1.00 90.94 89 GLY A O 1
ATOM 760 N N . SER A 1 90 ? 10.833 -10.279 -8.408 1.00 91.38 90 SER A N 1
ATOM 761 C CA . SER A 1 90 ? 10.106 -9.265 -7.632 1.00 91.38 90 SER A CA 1
ATOM 762 C C . SER A 1 90 ? 8.581 -9.419 -7.746 1.00 91.38 90 SER A C 1
ATOM 764 O O . SER A 1 90 ? 7.859 -9.238 -6.765 1.00 91.38 90 SER A O 1
ATOM 766 N N . ILE A 1 91 ? 8.071 -9.776 -8.935 1.00 91.38 91 ILE A N 1
ATOM 767 C CA . ILE A 1 91 ? 6.639 -10.022 -9.165 1.00 91.38 91 ILE A CA 1
ATOM 768 C C . ILE A 1 91 ? 6.217 -11.272 -8.396 1.00 91.38 91 ILE A C 1
ATOM 770 O O . ILE A 1 91 ? 5.257 -11.217 -7.628 1.00 91.38 91 ILE A O 1
ATOM 774 N N . ALA A 1 92 ? 6.974 -12.363 -8.515 1.00 92.44 92 ALA A N 1
ATOM 775 C CA . ALA A 1 92 ? 6.719 -13.595 -7.777 1.00 92.44 92 ALA A CA 1
ATOM 776 C C . ALA A 1 92 ? 6.704 -13.358 -6.255 1.00 92.44 92 ALA A C 1
ATOM 778 O O . ALA A 1 92 ? 5.758 -13.763 -5.578 1.00 92.44 92 ALA A O 1
ATOM 779 N N . ALA A 1 93 ? 7.684 -12.621 -5.719 1.00 92.94 93 ALA A N 1
ATOM 780 C CA . ALA A 1 93 ? 7.728 -12.254 -4.304 1.00 92.94 93 ALA A CA 1
ATOM 781 C C . ALA A 1 93 ? 6.491 -11.446 -3.864 1.00 92.94 93 ALA A C 1
ATOM 783 O O . ALA A 1 93 ? 5.952 -11.692 -2.783 1.00 92.94 93 ALA A O 1
ATOM 784 N N . SER A 1 94 ? 5.999 -10.528 -4.708 1.00 92.50 94 SER A N 1
ATOM 785 C CA . SER A 1 94 ? 4.760 -9.770 -4.464 1.00 92.50 94 SER A CA 1
ATOM 786 C C . SER A 1 94 ? 3.553 -10.692 -4.285 1.00 92.50 94 SER A C 1
ATOM 788 O O . SER A 1 94 ? 2.807 -10.564 -3.313 1.00 92.50 94 SER A O 1
ATOM 790 N N . TYR A 1 95 ? 3.398 -11.669 -5.182 1.00 93.19 95 TYR A N 1
ATOM 791 C CA . TYR A 1 95 ? 2.296 -12.633 -5.148 1.00 93.19 95 TYR A CA 1
ATOM 792 C C . TYR A 1 95 ? 2.375 -13.588 -3.955 1.00 93.19 95 TYR A C 1
ATOM 794 O O . TYR A 1 95 ? 1.355 -13.852 -3.317 1.00 93.19 95 TYR A O 1
ATOM 802 N N . VAL A 1 96 ? 3.574 -14.056 -3.601 1.00 94.81 96 VAL A N 1
ATOM 803 C CA . VAL A 1 96 ? 3.777 -14.887 -2.405 1.00 94.81 96 VAL A CA 1
ATOM 804 C C . VAL A 1 96 ? 3.392 -14.111 -1.144 1.00 94.81 96 VAL A C 1
ATOM 806 O O . VAL A 1 96 ? 2.638 -14.617 -0.312 1.00 94.81 96 VAL A O 1
ATOM 809 N N . LEU A 1 97 ? 3.846 -12.861 -1.007 1.00 93.12 97 LEU A N 1
ATOM 810 C CA . LEU A 1 97 ? 3.481 -12.018 0.134 1.00 93.12 97 LEU A CA 1
ATOM 811 C C . LEU A 1 97 ? 1.973 -11.742 0.182 1.00 93.12 97 LEU A C 1
ATOM 813 O O . LEU A 1 97 ? 1.382 -11.849 1.258 1.00 93.12 97 LEU A O 1
ATOM 817 N N . LEU A 1 98 ? 1.341 -11.469 -0.963 1.00 92.94 98 LEU A N 1
ATOM 818 C CA . LEU A 1 98 ? -0.111 -11.307 -1.059 1.00 92.94 98 LEU A CA 1
ATOM 819 C C . LEU A 1 98 ? -0.850 -12.564 -0.579 1.00 92.94 98 LEU A C 1
ATOM 821 O O . LEU A 1 98 ? -1.779 -12.462 0.223 1.00 92.94 98 LEU A O 1
ATOM 825 N N . PHE A 1 99 ? -0.430 -13.749 -1.024 1.00 94.44 99 PHE A N 1
ATOM 826 C CA . PHE A 1 99 ? -1.046 -15.013 -0.621 1.00 94.44 99 PHE A CA 1
ATOM 827 C C . PHE A 1 99 ? -0.932 -15.254 0.892 1.00 94.44 99 PHE A C 1
ATOM 829 O O . PHE A 1 99 ? -1.909 -15.637 1.545 1.00 94.44 99 PHE A O 1
ATOM 836 N N . LEU A 1 100 ? 0.233 -14.970 1.479 1.00 93.88 100 LEU A N 1
ATOM 837 C CA . LEU A 1 100 ? 0.443 -15.072 2.925 1.00 93.88 100 LEU A CA 1
ATOM 838 C C . LEU A 1 100 ? -0.428 -14.079 3.710 1.00 93.88 100 LEU A C 1
ATOM 840 O O . LEU A 1 100 ? -0.937 -14.417 4.783 1.00 93.88 100 LEU A O 1
ATOM 844 N N . GLU A 1 101 ? -0.612 -12.860 3.202 1.00 92.94 101 GLU A N 1
ATOM 845 C CA . GLU A 1 101 ? -1.491 -11.862 3.818 1.00 92.94 101 GLU A CA 1
ATOM 846 C C . GLU A 1 101 ? -2.967 -12.264 3.733 1.00 92.94 101 GLU A C 1
ATOM 848 O O . GLU A 1 101 ? -3.674 -12.158 4.736 1.00 92.94 101 GLU A O 1
ATOM 853 N N . ILE A 1 102 ? -3.420 -12.791 2.590 1.00 94.06 102 ILE A N 1
ATOM 854 C CA . ILE A 1 102 ? -4.782 -13.319 2.416 1.00 94.06 102 ILE A CA 1
ATOM 855 C C . ILE A 1 102 ? -5.024 -14.500 3.357 1.00 94.06 102 ILE A C 1
ATOM 857 O O . ILE A 1 102 ? -6.069 -14.563 4.000 1.00 94.06 102 ILE A O 1
ATOM 861 N N . SER A 1 103 ? -4.052 -15.404 3.493 1.00 94.81 103 SER A N 1
ATOM 862 C CA . SER A 1 103 ? -4.163 -16.568 4.380 1.00 94.81 103 SER A CA 1
ATOM 863 C C . SER A 1 103 ? -4.355 -16.144 5.840 1.00 94.81 103 SER A C 1
ATOM 865 O O . SER A 1 103 ? -5.249 -16.637 6.528 1.00 94.81 103 SER A O 1
ATOM 867 N N . LYS A 1 104 ? -3.582 -15.152 6.298 1.00 93.38 104 LYS A N 1
ATOM 868 C CA . LYS A 1 104 ? -3.738 -14.561 7.638 1.00 93.38 104 LYS A CA 1
ATOM 869 C C . LYS A 1 104 ? -5.059 -13.812 7.786 1.00 93.38 104 LYS A C 1
ATOM 871 O O . LYS A 1 104 ? -5.691 -13.894 8.832 1.00 93.38 104 LYS A O 1
ATOM 876 N N . ALA A 1 105 ? -5.480 -13.081 6.757 1.00 94.25 105 ALA A N 1
ATOM 877 C CA . ALA A 1 105 ? -6.743 -12.356 6.776 1.00 94.25 105 ALA A CA 1
ATOM 878 C C . ALA A 1 105 ? -7.947 -13.301 6.825 1.00 94.25 105 ALA A C 1
ATOM 880 O O . ALA A 1 105 ? -8.905 -13.004 7.528 1.00 94.25 105 ALA A O 1
ATOM 881 N N . ARG A 1 106 ? -7.878 -14.457 6.157 1.00 94.69 106 ARG A N 1
ATOM 882 C CA . ARG A 1 106 ? -8.911 -15.493 6.234 1.00 94.69 106 ARG A CA 1
ATOM 883 C C . ARG A 1 106 ? -9.071 -16.012 7.660 1.00 94.69 106 ARG A C 1
ATOM 885 O O . ARG A 1 106 ? -10.195 -16.093 8.132 1.00 94.69 106 ARG A O 1
ATOM 892 N N . ALA A 1 107 ? -7.968 -16.293 8.356 1.00 93.25 107 ALA A N 1
ATOM 893 C CA . ALA A 1 107 ? -8.022 -16.703 9.760 1.00 93.25 107 ALA A CA 1
ATOM 894 C C . ALA A 1 107 ? -8.679 -15.636 10.659 1.00 93.25 107 ALA A C 1
ATOM 896 O O . ALA A 1 107 ? -9.437 -15.980 11.554 1.00 93.25 107 ALA A O 1
ATOM 897 N N . VAL A 1 108 ? -8.437 -14.349 10.383 1.00 92.94 108 VAL A N 1
ATOM 898 C CA . VAL A 1 108 ? -9.077 -13.227 11.094 1.00 92.94 108 VAL A CA 1
ATOM 899 C C . VAL A 1 108 ? -10.575 -13.123 10.791 1.00 92.94 108 VAL A C 1
ATOM 901 O O . VAL A 1 108 ? -11.363 -12.914 11.699 1.00 92.94 108 VAL A O 1
ATOM 904 N N . ILE A 1 109 ? -10.982 -13.289 9.530 1.00 93.75 109 ILE A N 1
ATOM 905 C CA . ILE A 1 109 ? -12.405 -13.265 9.151 1.00 93.75 109 ILE A CA 1
ATOM 906 C C . ILE A 1 109 ? -13.154 -14.423 9.823 1.00 93.75 109 ILE A C 1
ATOM 908 O O . ILE A 1 109 ? -14.271 -14.243 10.288 1.00 93.75 109 ILE A O 1
ATOM 912 N N . LEU A 1 110 ? -12.525 -15.600 9.907 1.00 91.88 110 LEU A N 1
ATOM 913 C CA . LEU A 1 110 ? -13.103 -16.767 10.574 1.00 91.88 110 LEU A CA 1
ATOM 914 C C . LEU A 1 110 ? -13.201 -16.607 12.097 1.00 91.88 110 LEU A C 1
ATOM 916 O O . LEU A 1 110 ? -14.048 -17.256 12.699 1.00 91.88 110 LEU A O 1
ATOM 920 N N . SER A 1 111 ? -12.3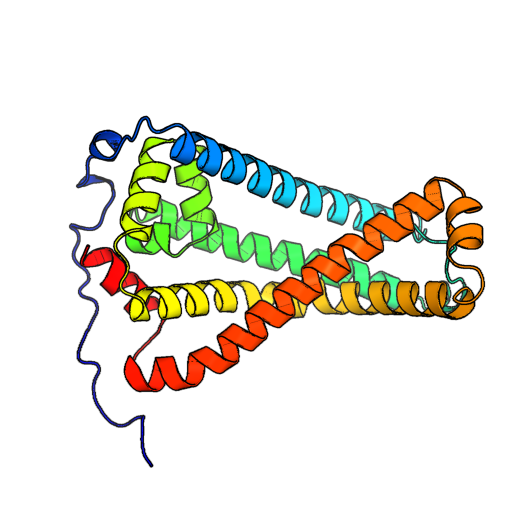54 -15.781 12.726 1.00 89.88 111 SER A N 1
ATOM 921 C CA . SER A 1 111 ? -12.423 -15.569 14.177 1.00 89.88 111 SER A CA 1
ATOM 922 C C . SER A 1 111 ? -13.599 -14.681 14.591 1.00 89.88 111 SER A C 1
ATOM 924 O O . SER A 1 111 ? -14.070 -14.795 15.720 1.00 89.88 111 SER A O 1
ATOM 926 N N . GLY A 1 112 ? -14.090 -13.829 13.682 1.00 88.62 112 GLY A N 1
ATOM 927 C CA . GLY A 1 112 ? -15.227 -12.938 13.928 1.00 88.62 112 GLY A CA 1
ATOM 928 C C . GLY A 1 112 ? -14.924 -11.775 14.879 1.00 88.62 112 GLY A C 1
ATOM 929 O O . GLY A 1 112 ? -15.835 -11.034 15.238 1.00 88.62 112 GLY A O 1
ATOM 930 N N . ASP A 1 113 ? -13.663 -11.586 15.279 1.00 91.00 113 ASP A N 1
ATOM 931 C CA . ASP A 1 113 ? -13.285 -10.546 16.238 1.00 91.00 113 ASP A CA 1
ATOM 932 C C . ASP A 1 113 ? -13.172 -9.173 15.558 1.00 91.00 113 ASP A C 1
ATOM 934 O O . ASP A 1 113 ? -12.470 -8.999 14.545 1.00 91.00 113 ASP A O 1
ATOM 938 N N . ILE A 1 114 ? -13.800 -8.165 16.163 1.00 91.12 114 ILE A N 1
ATOM 939 C CA . ILE A 1 114 ? -13.909 -6.813 15.603 1.00 91.12 114 ILE A CA 1
ATOM 940 C C . ILE A 1 114 ? -12.535 -6.138 15.518 1.00 91.12 114 ILE A C 1
ATOM 942 O O . ILE A 1 114 ? -12.149 -5.626 14.461 1.00 91.12 114 ILE A O 1
ATOM 946 N N . SER A 1 115 ? -11.736 -6.180 16.587 1.00 90.44 115 SER A N 1
ATOM 947 C CA . SER A 1 115 ? -10.417 -5.532 16.613 1.00 90.44 115 SER A CA 1
ATOM 948 C C . SER A 1 115 ? -9.402 -6.184 15.680 1.00 90.44 115 SER A C 1
ATOM 950 O O . SER A 1 115 ? -8.617 -5.487 15.022 1.00 90.44 115 SER A O 1
ATOM 952 N N . PHE A 1 116 ? -9.415 -7.511 15.539 1.00 90.25 116 PHE A N 1
ATOM 953 C CA . PHE A 1 116 ? -8.563 -8.172 14.550 1.00 90.25 116 PHE A CA 1
ATOM 954 C C . PHE A 1 116 ? -8.999 -7.843 13.122 1.00 90.25 116 PHE A C 1
ATOM 956 O O . PHE A 1 116 ? -8.139 -7.577 12.273 1.00 90.25 116 PHE A O 1
ATOM 963 N N . THR A 1 117 ? -10.306 -7.785 12.871 1.00 93.12 117 THR A N 1
ATOM 964 C CA . THR A 1 117 ? -10.854 -7.395 11.570 1.00 93.12 117 THR A CA 1
ATOM 965 C C . THR A 1 117 ? -10.457 -5.966 11.213 1.00 93.12 117 THR A C 1
ATOM 967 O O . THR A 1 117 ? -9.887 -5.750 10.143 1.00 93.12 117 THR A O 1
ATOM 970 N N . PHE A 1 118 ? -10.624 -5.016 12.135 1.00 91.69 118 PHE A N 1
ATOM 971 C CA . PHE A 1 118 ? -10.242 -3.616 11.943 1.00 91.69 118 PHE A CA 1
ATOM 972 C C . PHE A 1 118 ? -8.733 -3.446 11.714 1.00 91.69 118 PHE A C 1
ATOM 974 O O . PHE A 1 118 ? -8.299 -2.691 10.842 1.00 91.69 118 PHE A O 1
ATOM 981 N N . THR A 1 119 ? -7.893 -4.167 12.466 1.00 90.56 119 THR A N 1
ATOM 982 C CA . THR A 1 119 ? -6.433 -4.083 12.294 1.00 90.56 119 THR A CA 1
ATOM 983 C C . THR A 1 119 ? -5.933 -4.771 11.021 1.00 90.56 119 THR A C 1
ATOM 985 O O . THR A 1 119 ? -4.823 -4.483 10.556 1.00 90.56 119 THR A O 1
ATOM 988 N N . SER A 1 120 ? -6.699 -5.682 10.420 1.00 92.44 120 SER A N 1
ATOM 989 C CA . SER A 1 120 ? -6.353 -6.375 9.177 1.00 92.44 120 SER A CA 1
ATOM 990 C C . SER A 1 120 ? -6.887 -5.643 7.947 1.00 92.44 120 SER A C 1
ATOM 992 O O . SER A 1 120 ? -8.081 -5.614 7.706 1.00 92.44 120 SER A O 1
ATOM 994 N N . ILE A 1 121 ? -5.993 -5.104 7.105 1.00 91.19 121 ILE A N 1
ATOM 995 C CA . ILE A 1 121 ? -6.380 -4.321 5.914 1.00 91.19 121 ILE A CA 1
ATOM 996 C C . ILE A 1 121 ? -7.285 -5.133 4.975 1.00 91.19 121 ILE A C 1
ATOM 998 O O . ILE A 1 121 ? -8.260 -4.601 4.454 1.00 91.19 121 ILE A O 1
ATOM 1002 N N . ILE A 1 122 ? -6.969 -6.413 4.761 1.00 93.06 122 ILE A N 1
ATOM 1003 C CA . ILE A 1 122 ? -7.733 -7.292 3.867 1.00 93.06 122 ILE A CA 1
ATOM 1004 C C . ILE A 1 122 ? -9.079 -7.669 4.495 1.00 93.06 122 ILE A C 1
ATOM 1006 O O . ILE A 1 122 ? -10.088 -7.611 3.802 1.00 93.06 122 ILE A O 1
ATOM 1010 N N . ALA A 1 123 ? -9.119 -7.996 5.794 1.00 94.44 123 ALA A N 1
ATOM 1011 C CA . ALA A 1 123 ? -10.377 -8.339 6.465 1.00 94.44 123 ALA A CA 1
ATOM 1012 C C . ALA A 1 123 ? -11.312 -7.121 6.549 1.00 94.44 123 ALA A C 1
ATOM 1014 O O . ALA A 1 123 ? -12.465 -7.203 6.146 1.00 94.44 123 ALA A O 1
ATOM 1015 N N . ASN A 1 124 ? -10.788 -5.960 6.948 1.00 94.31 124 ASN A N 1
ATOM 1016 C CA . ASN A 1 124 ? -11.522 -4.697 6.953 1.00 94.31 124 ASN A CA 1
ATOM 1017 C C . ASN A 1 124 ? -12.116 -4.367 5.570 1.00 94.31 124 ASN A C 1
ATOM 1019 O O . ASN A 1 124 ? -13.287 -4.007 5.454 1.00 94.31 124 ASN A O 1
ATOM 1023 N N . ARG A 1 125 ? -11.332 -4.540 4.492 1.00 93.94 125 ARG A N 1
ATOM 1024 C CA . ARG A 1 125 ? -11.830 -4.367 3.116 1.00 93.94 125 ARG A CA 1
ATOM 1025 C C . ARG A 1 125 ? -12.915 -5.382 2.765 1.00 93.94 125 ARG A C 1
ATOM 1027 O O . ARG A 1 125 ? -13.900 -5.002 2.153 1.00 93.94 125 ARG A O 1
ATOM 1034 N N . TYR A 1 126 ? -12.763 -6.640 3.164 1.00 95.00 126 TYR A N 1
ATOM 1035 C CA . TYR A 1 126 ? -13.754 -7.682 2.896 1.00 95.00 126 TYR A CA 1
ATOM 1036 C C . TYR A 1 126 ? -15.133 -7.343 3.489 1.00 95.00 126 TYR A C 1
ATOM 1038 O O . TYR A 1 126 ? -16.127 -7.388 2.769 1.00 95.00 126 TYR A O 1
ATOM 1046 N N . TYR A 1 127 ? -15.194 -6.925 4.757 1.00 94.50 127 TYR A N 1
ATOM 1047 C CA . TYR A 1 127 ? -16.461 -6.546 5.398 1.00 94.50 127 TYR A CA 1
ATOM 1048 C C . TYR A 1 127 ? -17.055 -5.256 4.821 1.00 94.50 127 TYR A C 1
ATOM 1050 O O . TYR A 1 127 ? -18.241 -5.214 4.502 1.00 94.50 127 TYR A O 1
ATOM 1058 N N . THR A 1 128 ? -16.229 -4.226 4.612 1.00 94.31 128 THR A N 1
ATOM 1059 C CA . THR A 1 128 ? -16.699 -2.937 4.066 1.00 94.31 128 THR A CA 1
ATOM 1060 C C . THR A 1 128 ? -17.199 -3.046 2.626 1.00 94.31 128 THR A C 1
ATOM 1062 O O . THR A 1 128 ? -18.165 -2.382 2.267 1.00 94.31 128 THR A O 1
ATOM 1065 N N . LEU A 1 129 ? -16.609 -3.910 1.796 1.00 93.88 129 LEU A N 1
ATOM 1066 C CA . LEU A 1 129 ? -17.103 -4.155 0.435 1.00 93.88 129 LEU A CA 1
ATOM 1067 C C . LEU A 1 129 ? -18.436 -4.912 0.414 1.00 93.88 129 LEU A C 1
ATOM 1069 O O . LEU A 1 129 ? -19.186 -4.775 -0.548 1.00 93.88 129 LEU A O 1
ATOM 1073 N N . ARG A 1 130 ? -18.726 -5.715 1.445 1.00 92.94 130 ARG A N 1
ATOM 1074 C CA . ARG A 1 130 ? -19.957 -6.509 1.531 1.00 92.94 130 ARG A CA 1
ATOM 1075 C C . ARG A 1 130 ? -21.142 -5.707 2.064 1.00 92.94 130 ARG A C 1
ATOM 1077 O O . ARG A 1 130 ? -22.265 -5.954 1.641 1.00 92.94 130 ARG A O 1
ATOM 1084 N N . SER A 1 131 ? -20.910 -4.795 3.006 1.00 93.56 131 SER A N 1
ATOM 1085 C CA . SER A 1 131 ? -21.977 -4.032 3.655 1.00 93.56 131 SER A CA 1
ATOM 1086 C C . SER A 1 131 ? -21.519 -2.616 3.996 1.00 93.56 131 SER A C 1
ATOM 1088 O O . SER A 1 131 ? -20.443 -2.404 4.561 1.00 93.56 131 SER A O 1
ATOM 1090 N N . TYR A 1 132 ? -22.370 -1.641 3.671 1.00 93.81 132 TYR A N 1
ATOM 1091 C CA . TYR A 1 132 ? -22.157 -0.237 4.016 1.00 93.81 132 TYR A CA 1
ATOM 1092 C C . TYR A 1 132 ? -22.246 0.006 5.529 1.00 93.81 132 TYR A C 1
ATOM 1094 O O . TYR A 1 132 ? -21.455 0.785 6.053 1.00 93.81 132 TYR A O 1
ATOM 1102 N N . ALA A 1 133 ? -23.109 -0.718 6.251 1.00 93.56 133 ALA A N 1
ATOM 1103 C CA . ALA A 1 133 ? -23.215 -0.614 7.708 1.00 93.56 133 ALA A CA 1
ATOM 1104 C C . ALA A 1 133 ? -21.871 -0.923 8.396 1.00 93.56 133 ALA A C 1
ATOM 1106 O O . ALA A 1 133 ? -21.416 -0.172 9.254 1.00 93.56 133 ALA A O 1
ATOM 1107 N N . HIS A 1 134 ? -21.143 -1.942 7.915 1.00 94.31 134 HIS A N 1
ATOM 1108 C CA . HIS A 1 134 ? -19.798 -2.261 8.416 1.00 94.31 134 HIS A CA 1
ATOM 1109 C C . HIS A 1 134 ? -18.796 -1.133 8.153 1.00 94.31 134 HIS A C 1
ATOM 1111 O O . HIS A 1 134 ? -17.889 -0.899 8.952 1.00 94.31 134 HIS A O 1
ATOM 1117 N N . TYR A 1 135 ? -18.942 -0.420 7.034 1.00 94.81 135 TYR A N 1
ATOM 1118 C CA . TYR A 1 135 ? -18.127 0.758 6.773 1.00 94.81 135 TYR A CA 1
ATOM 1119 C C . TYR A 1 135 ? -18.435 1.895 7.747 1.00 94.81 135 TYR A C 1
ATOM 1121 O O . TYR A 1 135 ? -17.491 2.463 8.300 1.00 94.81 135 TYR A O 1
ATOM 1129 N N . CYS A 1 136 ? -19.710 2.204 7.986 1.00 94.06 136 CYS A N 1
ATOM 1130 C CA . CYS A 1 136 ? -20.099 3.236 8.944 1.00 94.06 136 CYS A CA 1
ATOM 1131 C C . CYS A 1 136 ? -19.627 2.896 10.362 1.00 94.06 136 CYS A C 1
ATOM 1133 O O . CYS A 1 136 ? -18.983 3.730 10.997 1.00 94.06 136 CYS A O 1
ATOM 1135 N N . PHE A 1 137 ? -19.793 1.643 10.787 1.00 93.56 137 PHE A N 1
ATOM 1136 C CA . PHE A 1 137 ? -19.278 1.136 12.056 1.00 93.56 137 PHE A CA 1
ATOM 1137 C C . PHE A 1 137 ? -17.766 1.373 12.210 1.00 93.56 137 PHE A C 1
ATOM 1139 O O . PHE A 1 137 ? -17.306 2.011 13.162 1.00 93.56 137 PHE A O 1
ATOM 1146 N N . PHE A 1 138 ? -16.959 0.954 11.229 1.00 93.06 138 PHE A N 1
ATOM 1147 C CA . PHE A 1 138 ? -15.514 1.195 11.283 1.00 93.06 138 PHE A CA 1
ATOM 1148 C C . PHE A 1 138 ? -15.142 2.678 11.173 1.00 93.06 138 PHE A C 1
ATOM 1150 O O . PHE A 1 138 ? -14.135 3.101 11.752 1.00 93.06 138 PHE A O 1
ATOM 1157 N N . ASN A 1 139 ? -15.919 3.476 10.442 1.00 92.31 139 ASN A N 1
ATOM 1158 C CA . ASN A 1 139 ? -15.727 4.920 10.339 1.00 92.31 139 ASN A CA 1
ATOM 1159 C C . ASN A 1 139 ? -15.973 5.606 11.694 1.00 92.31 139 ASN A C 1
ATOM 1161 O O . ASN A 1 139 ? -15.186 6.465 12.092 1.00 92.31 139 ASN A O 1
ATOM 1165 N N . GLN A 1 140 ? -16.975 5.172 12.455 1.00 91.06 140 GLN A N 1
ATOM 1166 C CA . GLN A 1 140 ? -17.250 5.687 13.795 1.00 91.06 140 GLN A CA 1
ATOM 1167 C C . GLN A 1 140 ? -16.142 5.323 14.791 1.00 91.06 140 GLN A C 1
ATOM 1169 O O . GLN A 1 140 ? -15.619 6.210 15.474 1.00 91.06 140 GLN A O 1
ATOM 1174 N N . ILE A 1 141 ? -15.669 4.068 14.779 1.00 89.31 141 ILE A N 1
ATOM 1175 C CA . ILE A 1 141 ? -14.483 3.643 15.551 1.00 89.31 141 ILE A CA 1
ATOM 1176 C C . ILE A 1 141 ? -13.260 4.494 15.178 1.00 89.31 141 ILE A C 1
ATOM 1178 O O . ILE A 1 141 ? -12.421 4.829 16.028 1.00 89.31 141 ILE A O 1
ATOM 1182 N N . HIS A 1 142 ? -13.135 4.856 13.897 1.00 86.94 142 HIS A N 1
ATOM 1183 C CA . HIS A 1 142 ? -12.052 5.701 13.419 1.00 86.94 142 HIS A CA 1
ATOM 1184 C C . HIS A 1 142 ? -12.147 7.141 13.942 1.00 86.94 142 HIS A C 1
ATOM 1186 O O . HIS A 1 142 ? -11.121 7.685 14.344 1.00 86.94 142 HIS A O 1
ATOM 1192 N N . ASN A 1 143 ? -13.342 7.730 13.986 1.00 86.00 143 ASN A N 1
ATOM 1193 C CA . ASN A 1 143 ? -13.542 9.132 14.362 1.00 86.00 143 ASN A CA 1
ATOM 1194 C C . ASN A 1 143 ? -13.376 9.391 15.869 1.00 86.00 143 ASN A C 1
ATOM 1196 O O . ASN A 1 143 ? -12.952 10.474 16.263 1.00 86.00 143 ASN A O 1
ATOM 1200 N N . GLN A 1 144 ? -13.618 8.403 16.733 1.00 82.62 144 GLN A N 1
ATOM 1201 C CA . GLN A 1 144 ? -13.526 8.568 18.193 1.00 82.62 144 GLN A CA 1
ATOM 1202 C C . GLN A 1 144 ? -12.081 8.504 18.751 1.00 82.62 144 GLN A C 1
ATOM 1204 O O . GLN A 1 144 ? -11.837 8.015 19.856 1.00 82.62 144 GLN A O 1
ATOM 1209 N N . LYS A 1 145 ? -11.059 8.925 17.989 1.00 81.06 145 LYS A N 1
ATOM 1210 C CA . LYS A 1 145 ? -9.636 8.783 18.369 1.00 81.06 145 LYS A CA 1
ATOM 1211 C C . LYS A 1 145 ? -9.073 10.020 19.063 1.00 81.06 145 LYS A C 1
ATOM 1213 O O . LYS A 1 145 ? -9.150 11.127 18.553 1.00 81.06 145 LYS A O 1
ATOM 1218 N N . ARG A 1 146 ? -8.389 9.806 20.196 1.00 85.31 146 ARG A N 1
ATOM 1219 C CA . ARG A 1 146 ? -7.428 10.785 20.729 1.00 85.31 146 ARG A CA 1
ATOM 1220 C C . ARG A 1 146 ? -6.197 10.827 19.818 1.00 85.31 146 ARG A C 1
ATOM 1222 O O . ARG A 1 146 ? -5.782 9.781 19.324 1.00 85.31 146 ARG A O 1
ATOM 1229 N N . PHE A 1 147 ? -5.551 11.988 19.702 1.00 84.31 147 PHE A N 1
ATOM 1230 C CA . PHE A 1 147 ? -4.368 12.192 18.848 1.00 84.31 147 PHE A CA 1
ATOM 1231 C C . PHE A 1 147 ? -3.253 11.148 19.060 1.00 84.31 147 PHE A C 1
ATOM 1233 O O . PHE A 1 147 ? -2.665 10.641 18.109 1.00 84.31 147 PHE A O 1
ATOM 1240 N N . LYS A 1 148 ? -2.999 10.746 20.314 1.00 85.19 148 LYS A N 1
ATOM 1241 C CA . LYS A 1 148 ? -2.009 9.698 20.629 1.00 85.19 148 LYS A CA 1
ATOM 1242 C C . 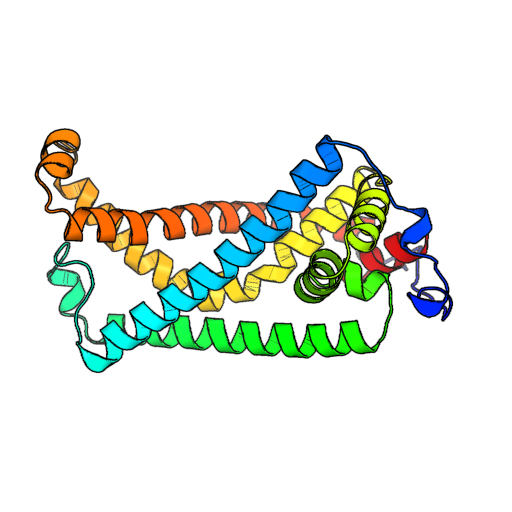LYS A 1 148 ? -2.377 8.333 20.040 1.00 85.19 148 LYS A C 1
ATOM 1244 O O . LYS A 1 148 ? -1.517 7.636 19.507 1.00 85.19 148 LYS A O 1
ATOM 1249 N N . ASP A 1 149 ? -3.654 7.961 20.116 1.00 87.44 149 ASP A N 1
ATOM 1250 C CA . ASP A 1 149 ? -4.144 6.707 19.544 1.00 87.44 149 ASP A CA 1
ATOM 1251 C C . ASP A 1 149 ? -4.079 6.776 18.008 1.00 87.44 149 ASP A C 1
ATOM 1253 O O . ASP A 1 149 ? -3.722 5.795 17.361 1.00 87.44 149 ASP A O 1
ATOM 1257 N N . GLU A 1 150 ? -4.373 7.939 17.421 1.00 88.44 150 GLU A N 1
ATOM 1258 C CA . GLU A 1 150 ? -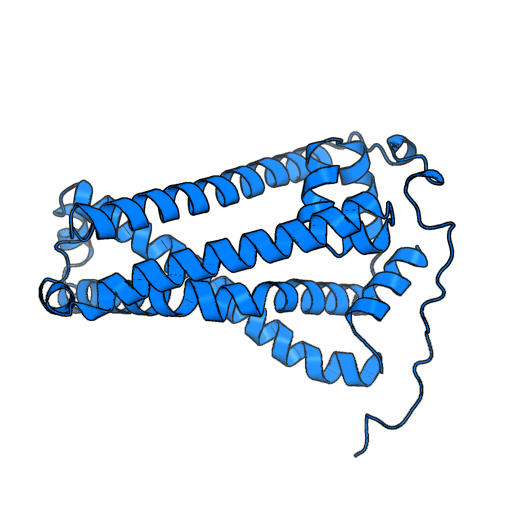4.268 8.179 15.978 1.00 88.44 150 GLU A CA 1
ATOM 1259 C C . GLU A 1 150 ? -2.837 7.986 15.464 1.00 88.44 150 GLU A C 1
ATOM 1261 O O . GLU A 1 150 ? -2.637 7.240 14.502 1.00 88.44 150 GLU A O 1
ATOM 1266 N N . LEU A 1 151 ? -1.840 8.554 16.152 1.00 90.31 151 LEU A N 1
ATOM 1267 C CA . LEU A 1 151 ? -0.427 8.314 15.847 1.00 90.31 151 LEU A CA 1
ATOM 1268 C C . LEU A 1 151 ? -0.072 6.826 15.943 1.00 90.31 151 LEU A C 1
ATOM 1270 O O . LEU A 1 151 ? 0.610 6.303 15.060 1.00 90.31 151 LEU A O 1
ATOM 1274 N N . ALA A 1 152 ? -0.571 6.115 16.959 1.00 90.94 152 ALA A N 1
ATOM 1275 C CA . ALA A 1 152 ? -0.322 4.683 17.100 1.00 90.94 152 ALA A CA 1
ATOM 1276 C C . ALA A 1 152 ? -0.919 3.862 15.949 1.00 90.94 152 ALA A C 1
ATOM 1278 O O . ALA A 1 152 ? -0.233 3.007 15.382 1.00 90.94 152 ALA A O 1
ATOM 1279 N N . PHE A 1 153 ? -2.161 4.150 15.547 1.00 90.06 153 PHE A N 1
ATOM 1280 C CA . PHE A 1 153 ? -2.773 3.514 14.379 1.00 90.06 153 PHE A CA 1
ATOM 1281 C C . PHE A 1 153 ? -2.025 3.858 13.093 1.00 90.06 153 PHE A C 1
ATOM 1283 O O . PHE A 1 153 ? -1.780 2.965 12.280 1.00 90.06 153 PHE A O 1
ATOM 1290 N N . PHE A 1 154 ? -1.635 5.120 12.907 1.00 91.75 154 PHE A N 1
ATOM 1291 C CA . PHE A 1 154 ? -0.865 5.546 11.745 1.00 91.75 154 PHE A CA 1
ATOM 1292 C C . PHE A 1 154 ? 0.443 4.759 11.635 1.00 91.75 154 PHE A C 1
ATOM 1294 O O . PHE A 1 154 ? 0.696 4.153 10.592 1.00 91.75 154 PHE A O 1
ATOM 1301 N N . VAL A 1 155 ? 1.228 4.696 12.715 1.00 93.00 155 VAL A N 1
ATOM 1302 C CA . VAL A 1 155 ? 2.492 3.949 12.756 1.00 93.00 155 VAL A CA 1
ATOM 1303 C C . VAL A 1 155 ? 2.252 2.458 12.517 1.00 93.00 155 VAL A C 1
ATOM 1305 O O . VAL A 1 155 ? 2.939 1.853 11.694 1.00 93.00 155 VAL A O 1
ATOM 1308 N N . PHE A 1 156 ? 1.237 1.870 13.157 1.00 92.12 156 PHE A N 1
ATOM 1309 C CA . PHE A 1 156 ? 0.893 0.458 12.987 1.00 92.12 156 PHE A CA 1
ATOM 1310 C C . PHE A 1 156 ? 0.567 0.113 11.528 1.00 92.12 156 PHE A C 1
ATOM 1312 O O . PHE A 1 156 ? 1.143 -0.823 10.967 1.00 92.12 156 PHE A O 1
ATOM 1319 N N . PHE A 1 157 ? -0.326 0.871 10.886 1.00 90.31 157 PHE A N 1
ATOM 1320 C CA . PHE A 1 157 ? -0.735 0.609 9.505 1.00 90.31 157 PHE A CA 1
ATOM 1321 C C . PHE A 1 157 ? 0.343 0.978 8.482 1.00 90.31 157 PHE A C 1
ATOM 1323 O O . PHE A 1 157 ? 0.459 0.292 7.466 1.00 90.31 157 PHE A O 1
ATOM 1330 N N . ALA A 1 158 ? 1.131 2.028 8.729 1.00 91.12 158 ALA A N 1
ATOM 1331 C CA . ALA A 1 158 ? 2.241 2.411 7.860 1.00 91.12 158 ALA A CA 1
ATOM 1332 C C . ALA A 1 158 ? 3.352 1.356 7.879 1.00 91.12 158 ALA A C 1
ATOM 1334 O O . ALA A 1 158 ? 3.824 0.950 6.819 1.00 91.12 158 ALA A O 1
ATOM 1335 N N . LEU A 1 159 ? 3.712 0.846 9.060 1.00 90.94 159 LEU A N 1
ATOM 1336 C CA . LEU A 1 159 ? 4.698 -0.220 9.162 1.00 90.94 159 LEU A CA 1
ATOM 1337 C C . LEU A 1 159 ? 4.148 -1.535 8.611 1.00 90.94 159 LEU A C 1
ATOM 1339 O O . LEU A 1 159 ? 4.878 -2.235 7.934 1.00 90.94 159 LEU A O 1
ATOM 1343 N N . LYS A 1 160 ? 2.870 -1.882 8.780 1.00 87.88 160 LYS A N 1
ATOM 1344 C CA . LYS A 1 160 ? 2.335 -3.193 8.357 1.00 87.88 160 LYS A CA 1
ATOM 1345 C C . LYS A 1 160 ? 2.710 -3.638 6.927 1.00 87.88 160 LYS A C 1
ATOM 1347 O O . LYS A 1 160 ? 2.954 -4.826 6.727 1.00 87.88 160 LYS A O 1
ATOM 1352 N N . GLY A 1 161 ? 2.796 -2.712 5.966 1.00 83.62 161 GLY A N 1
ATOM 1353 C CA . GLY A 1 161 ? 3.146 -2.988 4.563 1.00 83.62 161 GLY A CA 1
ATOM 1354 C C . GLY A 1 161 ? 4.645 -2.969 4.214 1.00 83.62 161 GLY A C 1
ATOM 1355 O O . GLY A 1 161 ? 4.991 -3.160 3.046 1.00 83.62 161 GLY A O 1
ATOM 1356 N N . TRP A 1 162 ? 5.544 -2.752 5.182 1.00 88.44 162 TRP A N 1
ATOM 1357 C CA . TRP A 1 162 ? 6.972 -2.498 4.929 1.00 88.44 162 TRP A CA 1
ATOM 1358 C C . TRP A 1 162 ? 7.672 -3.640 4.176 1.00 88.44 162 TRP A C 1
ATOM 1360 O O . TRP A 1 162 ? 8.473 -3.394 3.276 1.00 88.44 162 TRP A O 1
ATOM 1370 N N . LYS A 1 163 ? 7.333 -4.896 4.503 1.00 87.94 163 LYS A N 1
ATOM 1371 C CA . LYS A 1 163 ? 7.954 -6.090 3.902 1.00 87.94 163 LYS A CA 1
ATOM 1372 C C . LYS A 1 163 ? 7.688 -6.168 2.406 1.00 87.94 163 LYS A C 1
ATOM 1374 O O . LYS A 1 163 ? 8.606 -6.393 1.629 1.00 87.94 163 LYS A O 1
ATOM 1379 N N . ARG A 1 164 ? 6.435 -5.953 2.004 1.00 87.12 164 ARG A N 1
ATOM 1380 C CA . ARG A 1 164 ? 6.047 -5.948 0.593 1.00 87.12 164 ARG A CA 1
ATOM 1381 C C . ARG A 1 164 ? 6.748 -4.823 -0.157 1.00 87.12 164 ARG A C 1
ATOM 1383 O O . ARG A 1 164 ? 7.342 -5.072 -1.199 1.00 87.12 164 ARG A O 1
ATOM 1390 N N . MET A 1 165 ? 6.729 -3.614 0.398 1.00 88.69 165 MET A N 1
ATOM 1391 C CA . MET A 1 165 ? 7.389 -2.464 -0.217 1.00 88.69 165 MET A CA 1
ATOM 1392 C C . MET A 1 165 ? 8.880 -2.744 -0.469 1.00 88.69 165 MET A C 1
ATOM 1394 O O . MET A 1 165 ? 9.370 -2.526 -1.574 1.00 88.69 165 MET A O 1
ATOM 1398 N N . PHE A 1 166 ? 9.589 -3.278 0.528 1.00 87.94 166 PHE A N 1
ATOM 1399 C CA . PHE A 1 166 ? 11.027 -3.510 0.433 1.00 87.94 166 PHE A CA 1
ATOM 1400 C C . PHE A 1 166 ? 11.389 -4.722 -0.439 1.00 87.94 166 PHE A C 1
ATOM 1402 O O . PHE A 1 166 ? 12.192 -4.599 -1.356 1.00 87.94 166 PHE A O 1
ATOM 1409 N N . PHE A 1 167 ? 10.788 -5.889 -0.191 1.00 86.94 167 PHE A N 1
ATOM 1410 C CA . PHE A 1 167 ? 11.198 -7.130 -0.858 1.00 86.94 167 PHE A CA 1
ATOM 1411 C C . PHE A 1 167 ? 10.564 -7.331 -2.236 1.00 86.94 167 PHE A C 1
ATOM 1413 O O . PHE A 1 167 ? 11.199 -7.909 -3.113 1.00 86.94 167 PHE A O 1
ATOM 1420 N N . ALA A 1 168 ? 9.326 -6.878 -2.440 1.00 88.44 168 ALA A N 1
ATOM 1421 C CA . ALA A 1 168 ? 8.606 -7.136 -3.685 1.00 88.44 168 ALA A CA 1
ATOM 1422 C C . ALA A 1 168 ? 8.661 -5.967 -4.671 1.00 88.44 168 ALA A C 1
ATOM 1424 O O . ALA A 1 168 ? 8.677 -6.181 -5.881 1.00 88.44 168 ALA A O 1
ATOM 1425 N N . GLU A 1 169 ? 8.674 -4.728 -4.180 1.00 88.75 169 GLU A N 1
ATOM 1426 C CA . GLU A 1 169 ? 8.548 -3.558 -5.052 1.00 88.75 169 GLU A CA 1
ATOM 1427 C C . GLU A 1 169 ? 9.886 -2.841 -5.264 1.00 88.75 169 GLU A C 1
ATOM 1429 O O . GLU A 1 169 ? 10.188 -2.476 -6.400 1.00 88.75 169 GLU A O 1
ATOM 1434 N N . ALA A 1 170 ? 10.726 -2.703 -4.233 1.00 90.50 170 ALA A N 1
ATOM 1435 C CA . ALA A 1 170 ? 11.912 -1.845 -4.288 1.00 90.50 170 ALA A CA 1
ATOM 1436 C C . ALA A 1 170 ? 12.830 -2.130 -5.486 1.00 90.50 170 ALA A C 1
ATOM 1438 O O . ALA A 1 170 ? 13.094 -1.221 -6.268 1.00 90.50 170 ALA A O 1
ATOM 1439 N N . ALA A 1 171 ? 13.259 -3.382 -5.687 1.00 89.25 171 ALA A N 1
ATOM 1440 C CA . ALA A 1 171 ? 14.173 -3.740 -6.776 1.00 89.25 171 ALA A CA 1
ATOM 1441 C C . ALA A 1 171 ? 13.651 -3.296 -8.157 1.00 89.25 171 ALA A C 1
ATOM 1443 O O . ALA A 1 171 ? 14.364 -2.647 -8.920 1.00 89.25 171 ALA A O 1
ATOM 1444 N N . ARG A 1 172 ? 12.370 -3.559 -8.448 1.00 86.44 172 ARG A N 1
ATOM 1445 C CA . ARG A 1 172 ? 11.727 -3.173 -9.713 1.00 86.44 172 ARG A CA 1
ATOM 1446 C C . ARG A 1 172 ? 11.611 -1.659 -9.863 1.00 86.44 172 ARG A C 1
ATOM 1448 O O . ARG A 1 172 ? 11.835 -1.115 -10.943 1.00 86.44 172 ARG A O 1
ATOM 1455 N N . ARG A 1 173 ? 11.246 -0.970 -8.779 1.00 90.81 173 ARG A N 1
ATOM 1456 C CA . ARG A 1 173 ? 11.075 0.489 -8.771 1.00 90.81 173 ARG A CA 1
ATOM 1457 C C . ARG A 1 173 ? 12.412 1.213 -8.906 1.00 90.81 173 ARG A C 1
ATOM 1459 O O . ARG A 1 173 ? 12.454 2.228 -9.591 1.00 90.81 173 ARG A O 1
ATOM 1466 N N . PHE A 1 174 ? 13.500 0.670 -8.360 1.00 88.75 174 PHE A N 1
ATOM 1467 C CA . PHE A 1 174 ? 14.844 1.211 -8.567 1.00 88.75 174 PHE A CA 1
ATOM 1468 C C . PHE A 1 174 ? 15.289 1.100 -10.024 1.00 88.75 174 PHE A C 1
ATOM 1470 O O . PHE A 1 174 ? 15.757 2.091 -10.577 1.00 88.75 174 PHE A O 1
ATOM 1477 N N . VAL A 1 175 ? 15.086 -0.050 -10.677 1.00 86.00 175 VAL A N 1
ATOM 1478 C CA . VAL A 1 175 ? 15.454 -0.206 -12.096 1.00 86.00 175 VAL A CA 1
ATOM 1479 C C . VAL A 1 175 ? 14.613 0.703 -12.999 1.00 86.00 175 VAL A C 1
ATOM 1481 O O . VAL A 1 175 ? 15.159 1.401 -13.857 1.00 86.00 175 VAL A O 1
ATOM 1484 N N . ASN A 1 176 ? 13.295 0.767 -12.778 1.00 86.81 176 ASN A N 1
ATOM 1485 C CA . ASN A 1 176 ? 12.423 1.685 -13.518 1.00 86.81 176 ASN A CA 1
ATOM 1486 C C . ASN A 1 176 ? 12.804 3.152 -13.272 1.00 86.81 176 ASN A C 1
ATOM 1488 O O . ASN A 1 176 ? 12.882 3.935 -14.215 1.00 86.81 176 ASN A O 1
ATOM 1492 N N . GLY A 1 177 ? 13.067 3.529 -12.019 1.00 87.81 177 GLY A N 1
ATOM 1493 C CA . GLY A 1 177 ? 13.483 4.881 -11.650 1.00 87.81 177 GLY A CA 1
ATOM 1494 C C . GLY A 1 177 ? 14.818 5.275 -12.278 1.00 87.81 177 GLY A C 1
ATOM 1495 O O . GLY A 1 177 ? 14.936 6.372 -12.815 1.00 87.81 177 GLY A O 1
ATOM 1496 N N . TYR A 1 178 ? 15.790 4.361 -12.287 1.00 86.44 178 TYR A N 1
ATOM 1497 C CA . TYR A 1 178 ? 17.071 4.552 -12.965 1.00 86.44 178 TYR A CA 1
ATOM 1498 C C . TYR A 1 178 ? 16.871 4.778 -14.470 1.00 86.44 178 TYR A C 1
ATOM 1500 O O . TYR A 1 178 ? 17.371 5.754 -15.024 1.00 86.44 178 TYR A O 1
ATOM 1508 N N . THR A 1 179 ? 16.059 3.939 -15.116 1.00 83.56 179 THR A N 1
ATOM 1509 C CA . THR A 1 179 ? 15.751 4.049 -16.552 1.00 83.56 179 THR A CA 1
ATOM 1510 C C . THR A 1 179 ? 15.108 5.397 -16.894 1.00 83.56 179 THR A C 1
ATOM 1512 O O . THR A 1 179 ? 15.529 6.059 -17.845 1.00 83.56 179 THR A O 1
ATOM 1515 N N . LEU A 1 180 ? 14.134 5.835 -16.090 1.00 85.19 180 LEU A N 1
ATOM 1516 C CA . LEU A 1 180 ? 13.478 7.135 -16.245 1.00 85.19 180 LEU A CA 1
ATOM 1517 C C . LEU A 1 180 ? 14.450 8.298 -16.036 1.00 85.19 180 LEU A C 1
ATOM 1519 O O . LEU A 1 180 ? 14.456 9.237 -16.827 1.00 85.19 180 LEU A O 1
ATOM 1523 N N . PHE A 1 181 ? 15.291 8.230 -15.003 1.00 85.75 181 PHE A N 1
ATOM 1524 C CA . PHE A 1 181 ? 16.254 9.282 -14.695 1.00 85.75 181 PHE A CA 1
ATOM 1525 C C . PHE A 1 181 ? 17.237 9.509 -15.847 1.00 85.75 181 PHE A C 1
ATOM 1527 O O . PHE A 1 181 ? 17.438 10.651 -16.251 1.00 85.75 181 PHE A O 1
ATOM 1534 N N . PHE A 1 182 ? 17.806 8.442 -16.416 1.00 82.88 182 PHE A N 1
ATOM 1535 C CA . PHE A 1 182 ? 18.719 8.562 -17.558 1.00 82.88 182 PHE A CA 1
ATOM 1536 C C . PHE A 1 182 ? 18.016 9.065 -18.820 1.00 82.88 182 PHE A C 1
ATOM 1538 O O . PHE A 1 182 ? 18.556 9.927 -19.513 1.00 82.88 182 PHE A O 1
ATOM 1545 N N . SER A 1 183 ? 16.794 8.590 -19.080 1.00 80.06 183 SER A N 1
ATOM 1546 C CA . SER A 1 183 ? 15.996 9.041 -20.224 1.00 80.06 183 SER A CA 1
ATOM 1547 C C . SER A 1 183 ? 15.672 10.539 -20.157 1.00 80.06 183 SER A C 1
ATOM 1549 O O . SER A 1 183 ? 15.814 11.250 -21.152 1.00 80.06 183 SER A O 1
ATOM 1551 N N . ILE A 1 184 ? 15.309 11.036 -18.971 1.00 82.75 184 ILE A N 1
ATOM 1552 C CA . ILE A 1 184 ? 15.025 12.456 -18.742 1.00 82.75 184 ILE A CA 1
ATOM 1553 C C . ILE A 1 184 ? 16.321 13.268 -18.781 1.00 82.75 184 ILE A C 1
ATOM 1555 O O . ILE A 1 184 ? 16.368 14.290 -19.459 1.00 82.75 184 ILE A O 1
ATOM 1559 N N . LYS A 1 185 ? 17.389 12.808 -18.107 1.00 83.69 185 LYS A N 1
ATOM 1560 C CA . LYS A 1 185 ? 18.680 13.511 -18.029 1.00 83.69 185 LYS A CA 1
ATOM 1561 C C . LYS A 1 185 ? 19.300 13.753 -19.410 1.00 83.69 185 LYS A C 1
ATOM 1563 O O . LYS A 1 185 ? 19.864 14.820 -19.635 1.00 83.69 185 LYS A O 1
ATOM 1568 N N . GLY A 1 186 ? 19.178 12.794 -20.329 1.00 79.38 186 GLY A N 1
ATOM 1569 C CA . GLY A 1 186 ? 19.667 12.940 -21.703 1.00 79.38 186 GLY A CA 1
ATOM 1570 C C . GLY A 1 186 ? 18.928 14.003 -22.524 1.00 79.38 186 GLY A C 1
ATOM 1571 O O . GLY A 1 186 ? 19.501 14.536 -23.466 1.00 79.38 186 GLY A O 1
ATOM 1572 N N . ASN A 1 187 ? 17.691 14.348 -22.149 1.00 80.25 187 ASN A N 1
ATOM 1573 C CA . ASN A 1 187 ? 16.801 15.219 -22.925 1.00 80.25 187 ASN A CA 1
ATOM 1574 C C . ASN A 1 187 ? 16.390 16.502 -22.174 1.00 80.25 187 ASN A C 1
ATOM 1576 O O . ASN A 1 187 ? 15.448 17.174 -22.591 1.00 80.25 187 ASN A O 1
ATOM 1580 N N . VAL A 1 188 ? 17.083 16.863 -21.080 1.00 80.25 188 VAL A N 1
ATOM 1581 C CA . VAL A 1 188 ? 16.703 17.973 -20.172 1.00 80.25 188 VAL A CA 1
ATOM 1582 C C . VAL A 1 188 ? 16.514 19.305 -20.901 1.00 80.25 188 VAL A C 1
ATOM 1584 O O . VAL A 1 188 ? 15.603 20.057 -20.567 1.00 80.25 188 VAL A O 1
ATOM 1587 N N . SER A 1 189 ? 17.343 19.597 -21.904 1.00 80.12 189 SER A N 1
ATOM 1588 C CA . SER A 1 189 ? 17.292 20.858 -22.654 1.00 80.12 189 SER A CA 1
ATOM 1589 C C . SER A 1 189 ? 16.053 21.003 -23.545 1.00 80.12 189 SER A C 1
ATOM 1591 O O . SER A 1 189 ? 15.633 22.125 -23.816 1.00 80.12 189 SER A O 1
ATOM 1593 N N . HIS A 1 190 ? 15.438 19.896 -23.973 1.00 82.12 190 HIS A N 1
ATOM 1594 C CA . HIS A 1 190 ? 14.305 19.888 -24.905 1.00 82.12 190 HIS A CA 1
ATOM 1595 C C . HIS A 1 190 ? 13.179 18.954 -24.441 1.00 82.12 190 HIS A C 1
ATOM 1597 O O . HIS A 1 190 ? 12.542 18.301 -25.261 1.00 82.12 190 HIS A O 1
ATOM 1603 N N . LEU A 1 191 ? 12.912 18.886 -23.130 1.00 81.38 191 LEU A N 1
ATOM 1604 C CA . LEU A 1 191 ? 11.962 17.924 -22.548 1.00 81.38 191 LEU A CA 1
ATOM 1605 C C . LEU A 1 191 ? 10.563 17.984 -23.165 1.00 81.38 191 LEU A C 1
ATOM 1607 O O . LEU A 1 191 ? 9.985 16.940 -23.454 1.00 81.38 191 LEU A O 1
ATOM 1611 N N . ASN A 1 192 ? 10.014 19.183 -23.375 1.00 81.31 192 ASN A N 1
ATOM 1612 C CA . ASN A 1 192 ? 8.670 19.317 -23.941 1.00 81.31 192 ASN A CA 1
ATOM 1613 C C . ASN A 1 192 ? 8.617 18.806 -25.384 1.00 81.31 192 ASN A C 1
ATOM 1615 O O . ASN A 1 192 ? 7.708 18.056 -25.726 1.00 81.31 192 ASN A O 1
ATOM 1619 N N . THR A 1 193 ? 9.604 19.165 -26.204 1.00 81.50 193 THR A N 1
ATOM 1620 C CA . THR A 1 193 ? 9.695 18.733 -27.605 1.00 81.50 193 THR A CA 1
ATOM 1621 C C . THR A 1 193 ? 9.924 17.225 -27.689 1.00 81.50 193 THR A C 1
ATOM 1623 O O . THR A 1 193 ? 9.153 16.517 -28.326 1.00 81.50 193 THR A O 1
ATOM 1626 N N . TRP A 1 194 ? 10.887 16.710 -26.916 1.00 82.44 194 TRP A N 1
ATOM 1627 C CA . TRP A 1 194 ? 11.173 15.280 -26.791 1.00 82.44 194 TRP A CA 1
ATOM 1628 C C . TRP A 1 194 ? 9.935 14.477 -26.387 1.00 82.44 194 TRP A C 1
ATOM 1630 O O . TRP A 1 194 ? 9.636 13.458 -27.001 1.00 82.44 194 TRP A O 1
ATOM 1640 N N . TYR A 1 195 ? 9.193 14.929 -25.373 1.00 81.69 195 TYR A N 1
ATOM 1641 C CA . TYR A 1 195 ? 8.009 14.215 -24.909 1.00 81.69 195 TYR A CA 1
ATOM 1642 C C . TYR A 1 195 ? 6.887 14.224 -25.951 1.00 81.69 195 TYR A C 1
ATOM 1644 O O . TYR A 1 195 ? 6.212 13.210 -26.131 1.00 81.69 195 TYR A O 1
ATOM 1652 N N . LEU A 1 196 ? 6.677 15.347 -26.642 1.00 83.50 196 LEU A N 1
ATOM 1653 C CA . LEU A 1 196 ? 5.638 15.476 -27.664 1.00 83.50 196 LEU A CA 1
ATOM 1654 C C . LEU A 1 196 ? 5.929 14.614 -28.897 1.00 83.50 196 LEU A C 1
ATOM 1656 O O . LEU A 1 196 ? 4.996 13.977 -29.394 1.00 83.50 196 LEU A O 1
ATOM 1660 N N . ASP A 1 197 ? 7.194 14.500 -29.298 1.00 84.56 197 ASP A N 1
ATOM 1661 C CA . ASP A 1 197 ? 7.629 13.743 -30.479 1.00 84.56 197 ASP A CA 1
ATOM 1662 C C . ASP A 1 197 ? 7.658 12.218 -30.263 1.00 84.56 197 ASP A C 1
ATOM 1664 O O . ASP A 1 197 ? 7.791 11.448 -31.216 1.00 84.56 197 ASP A O 1
ATOM 1668 N N . LEU A 1 198 ? 7.501 11.738 -29.021 1.00 83.00 198 LEU A N 1
ATOM 1669 C CA . LEU A 1 198 ? 7.464 10.302 -28.743 1.00 83.00 198 LEU A CA 1
ATOM 1670 C C . LEU A 1 198 ? 6.202 9.629 -29.318 1.00 83.00 198 LEU A C 1
ATOM 1672 O O . LEU A 1 198 ? 5.087 10.155 -29.175 1.00 83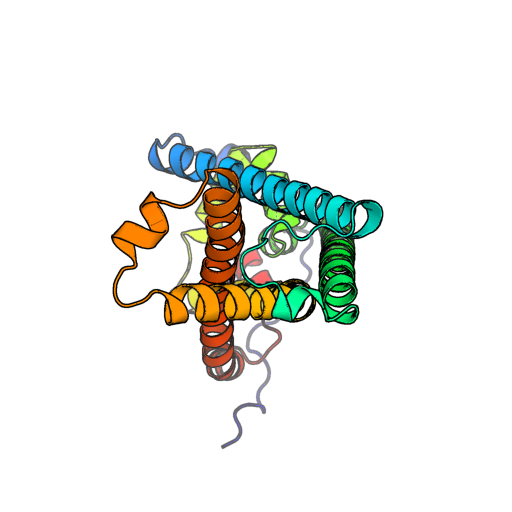.00 198 LEU A O 1
ATOM 1676 N N . PRO A 1 199 ? 6.339 8.410 -29.871 1.00 85.88 199 PRO A N 1
ATOM 1677 C CA . PRO A 1 199 ? 5.193 7.603 -30.255 1.00 85.88 199 PRO A CA 1
ATOM 1678 C C . PRO A 1 199 ? 4.380 7.176 -29.016 1.00 85.88 199 PRO A C 1
ATOM 1680 O O . PRO A 1 199 ? 4.849 7.218 -27.871 1.00 85.88 199 PRO A O 1
ATOM 1683 N N . ILE A 1 200 ? 3.106 6.841 -29.240 1.00 84.38 200 ILE A N 1
ATOM 1684 C CA . ILE A 1 200 ? 2.105 6.634 -28.176 1.00 84.38 200 ILE A CA 1
ATOM 1685 C C . ILE A 1 200 ? 2.497 5.477 -27.242 1.00 84.38 200 ILE A C 1
ATOM 1687 O O . ILE A 1 200 ? 2.344 5.579 -26.026 1.00 84.38 200 ILE A O 1
ATOM 1691 N N . ASP A 1 201 ? 3.053 4.407 -27.795 1.00 79.31 201 ASP A N 1
ATOM 1692 C CA . ASP A 1 201 ? 3.591 3.250 -27.076 1.00 79.31 201 ASP A CA 1
ATOM 1693 C C . ASP A 1 201 ? 4.667 3.648 -26.048 1.00 79.31 201 ASP A C 1
ATOM 1695 O O . ASP A 1 201 ? 4.572 3.289 -24.868 1.00 79.31 201 ASP A O 1
ATOM 1699 N N . LYS A 1 202 ? 5.639 4.477 -26.447 1.00 79.88 202 LYS A N 1
ATOM 1700 C CA . LYS A 1 202 ? 6.713 4.947 -25.556 1.00 79.88 202 LYS A CA 1
ATOM 1701 C C . LYS A 1 202 ? 6.195 5.902 -24.487 1.00 79.88 202 LYS A C 1
ATOM 1703 O O . LYS A 1 202 ? 6.642 5.820 -23.342 1.00 79.88 202 LYS A O 1
ATOM 1708 N N . LYS A 1 203 ? 5.216 6.753 -24.819 1.00 83.38 203 LYS A N 1
ATOM 1709 C CA . LYS A 1 203 ? 4.524 7.613 -23.840 1.00 83.38 203 LYS A CA 1
ATOM 1710 C C . LYS A 1 203 ? 3.829 6.777 -22.765 1.00 83.38 203 LYS A C 1
ATOM 1712 O O . LYS A 1 203 ? 4.013 7.029 -21.574 1.00 83.38 203 LYS A O 1
ATOM 1717 N N . ILE A 1 204 ? 3.090 5.743 -23.170 1.00 81.88 204 ILE A N 1
ATOM 1718 C CA . ILE A 1 204 ? 2.409 4.829 -22.243 1.00 81.88 204 ILE A CA 1
ATOM 1719 C C . ILE A 1 204 ? 3.427 4.090 -21.366 1.00 81.88 204 ILE A C 1
ATOM 1721 O O . ILE A 1 204 ? 3.229 4.000 -20.151 1.00 81.88 204 ILE A O 1
ATOM 1725 N N . SER A 1 205 ? 4.541 3.612 -21.927 1.00 80.62 205 SER A N 1
ATOM 1726 C CA . SER A 1 205 ? 5.592 2.970 -21.126 1.00 80.62 205 SER A CA 1
ATOM 1727 C C . SER A 1 205 ? 6.221 3.933 -20.111 1.00 80.62 205 SER A C 1
ATOM 1729 O O . SER A 1 205 ? 6.448 3.553 -18.962 1.00 80.62 205 SER A O 1
ATOM 1731 N N . LEU A 1 206 ? 6.471 5.190 -20.491 1.00 82.69 206 LEU A N 1
ATOM 1732 C CA . LEU A 1 206 ? 7.029 6.199 -19.585 1.00 82.69 206 LEU A CA 1
ATOM 1733 C C . LEU A 1 206 ? 6.091 6.450 -18.393 1.00 82.69 206 LEU A C 1
ATOM 1735 O O . LEU A 1 206 ? 6.523 6.448 -17.239 1.00 82.69 206 LEU A O 1
ATOM 1739 N N . VAL A 1 207 ? 4.791 6.598 -18.664 1.00 84.38 207 VAL A N 1
ATOM 1740 C CA . VAL A 1 207 ? 3.762 6.810 -17.635 1.00 84.38 207 VAL A CA 1
ATOM 1741 C C . VAL A 1 207 ? 3.617 5.583 -16.730 1.00 84.38 207 VAL A C 1
ATOM 1743 O O . VAL A 1 207 ? 3.600 5.718 -15.505 1.00 84.38 207 VAL A O 1
ATOM 1746 N N . THR A 1 208 ? 3.554 4.381 -17.305 1.00 82.25 208 THR A N 1
ATOM 1747 C CA . THR A 1 208 ? 3.401 3.125 -16.544 1.00 82.25 208 THR A CA 1
ATOM 1748 C C . THR A 1 208 ? 4.632 2.775 -15.708 1.00 82.25 208 THR A C 1
ATOM 1750 O O . THR A 1 208 ? 4.491 2.125 -14.673 1.00 82.25 208 THR A O 1
ATOM 1753 N N . MET A 1 209 ? 5.824 3.254 -16.073 1.00 83.06 209 MET A N 1
ATOM 1754 C CA . MET A 1 209 ? 7.012 3.194 -15.216 1.00 83.06 209 MET A CA 1
ATOM 1755 C C . MET A 1 209 ? 7.013 4.291 -14.144 1.00 83.06 209 MET A C 1
ATOM 1757 O O . MET A 1 209 ? 7.339 4.014 -12.988 1.00 83.06 209 MET A O 1
ATOM 1761 N N . GLY A 1 210 ? 6.642 5.521 -14.511 1.00 86.44 210 GLY A N 1
ATOM 1762 C CA . GLY A 1 210 ? 6.737 6.703 -13.652 1.00 86.44 210 GLY A CA 1
ATOM 1763 C C . GLY A 1 210 ? 5.725 6.719 -12.514 1.00 86.44 210 GLY A C 1
ATOM 1764 O O . GLY A 1 210 ? 6.104 6.922 -11.359 1.00 86.44 210 GLY A O 1
ATOM 1765 N N . VAL A 1 211 ? 4.450 6.445 -12.806 1.00 87.69 211 VAL A N 1
ATOM 1766 C CA . VAL A 1 211 ? 3.373 6.490 -11.801 1.00 87.69 211 VAL A CA 1
ATOM 1767 C C . VAL A 1 211 ? 3.652 5.540 -10.626 1.00 87.69 211 VAL A C 1
ATOM 1769 O O . VAL A 1 211 ? 3.608 5.990 -9.479 1.00 87.69 211 VAL A O 1
ATOM 1772 N N . PRO A 1 212 ? 4.008 4.258 -10.833 1.00 87.19 212 PRO A N 1
ATOM 1773 C CA . PRO A 1 212 ? 4.329 3.375 -9.720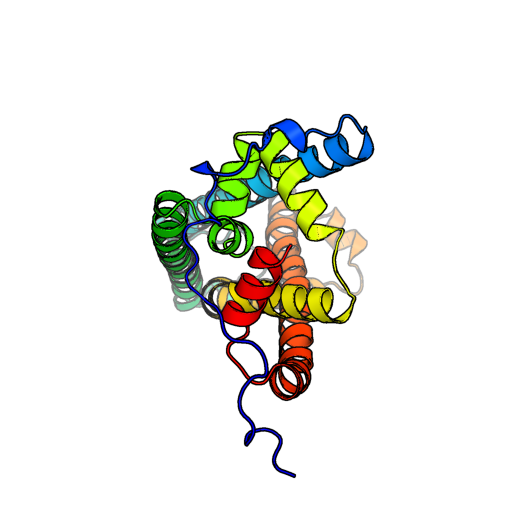 1.00 87.19 212 PRO A CA 1
ATOM 1774 C C . PRO A 1 212 ? 5.616 3.745 -8.973 1.00 87.19 212 PRO A C 1
ATOM 1776 O O . PRO A 1 212 ? 5.695 3.493 -7.773 1.00 87.19 212 PRO A O 1
ATOM 1779 N N . CYS A 1 213 ? 6.612 4.340 -9.640 1.00 89.88 213 CYS A N 1
ATOM 1780 C CA . CYS A 1 213 ? 7.805 4.866 -8.968 1.00 89.88 213 CYS A CA 1
ATOM 1781 C C . CYS A 1 213 ? 7.450 6.033 -8.036 1.00 89.88 213 CYS A C 1
ATOM 1783 O O . CYS A 1 213 ? 7.886 6.043 -6.887 1.00 89.88 213 CYS A O 1
ATOM 1785 N N . LEU A 1 214 ? 6.597 6.962 -8.475 1.00 90.88 214 LEU A N 1
ATOM 1786 C CA . LEU A 1 214 ? 6.098 8.051 -7.628 1.00 90.88 214 LEU A CA 1
ATOM 1787 C C . LEU A 1 214 ? 5.310 7.519 -6.424 1.00 90.88 214 LEU A C 1
ATOM 1789 O O . LEU A 1 214 ? 5.569 7.914 -5.288 1.00 90.88 214 LEU A O 1
ATOM 1793 N N . LEU A 1 215 ? 4.392 6.573 -6.650 1.00 89.44 215 LEU A N 1
ATOM 1794 C CA . LEU A 1 215 ? 3.630 5.937 -5.569 1.00 89.44 215 LEU A CA 1
ATOM 1795 C C . LEU A 1 215 ? 4.541 5.203 -4.574 1.00 89.44 215 LEU A C 1
ATOM 1797 O O . LEU A 1 215 ? 4.294 5.249 -3.367 1.00 89.44 215 LEU A O 1
ATOM 1801 N N . PHE A 1 216 ? 5.603 4.562 -5.066 1.00 91.19 216 PHE A N 1
ATOM 1802 C CA . PHE A 1 216 ? 6.606 3.917 -4.226 1.00 91.19 216 PHE A CA 1
ATOM 1803 C C . PHE A 1 216 ? 7.356 4.931 -3.357 1.00 91.19 216 PHE A C 1
ATOM 1805 O O . PHE A 1 216 ? 7.488 4.696 -2.159 1.00 91.19 216 PHE A O 1
ATOM 1812 N N . ILE A 1 217 ? 7.776 6.075 -3.910 1.00 92.19 217 ILE A N 1
ATOM 1813 C CA . ILE A 1 217 ? 8.451 7.138 -3.144 1.00 92.19 217 ILE A CA 1
ATOM 1814 C C . ILE A 1 217 ? 7.539 7.663 -2.030 1.00 92.19 217 ILE A C 1
ATOM 1816 O O . ILE A 1 217 ? 7.961 7.735 -0.876 1.00 92.19 217 ILE A O 1
ATOM 1820 N N . VAL A 1 218 ? 6.272 7.958 -2.337 1.00 92.44 218 VAL A N 1
ATOM 1821 C CA . VAL A 1 218 ? 5.294 8.413 -1.331 1.00 92.44 218 VAL A CA 1
ATOM 1822 C C . VAL A 1 218 ? 5.112 7.363 -0.227 1.00 92.44 218 VAL A C 1
ATOM 1824 O O . VAL A 1 218 ? 5.110 7.697 0.961 1.00 92.44 218 VAL A O 1
ATOM 1827 N N . SER A 1 219 ? 5.009 6.083 -0.594 1.00 91.25 219 SER A N 1
ATOM 1828 C CA . SER A 1 219 ? 4.904 4.981 0.370 1.00 91.25 219 SER A CA 1
ATOM 1829 C C . SER A 1 219 ? 6.173 4.817 1.216 1.00 91.25 219 SER A C 1
ATOM 1831 O O . SER A 1 219 ? 6.084 4.568 2.423 1.00 91.25 219 SER A O 1
ATOM 1833 N N . ALA A 1 220 ? 7.350 4.986 0.614 1.00 92.62 220 ALA A N 1
ATOM 1834 C CA . ALA A 1 220 ? 8.634 4.896 1.296 1.00 92.62 220 ALA A CA 1
ATOM 1835 C C . ALA A 1 220 ? 8.788 6.019 2.324 1.00 92.62 220 ALA A C 1
ATOM 1837 O O . ALA A 1 220 ? 9.079 5.734 3.485 1.00 92.62 220 ALA A O 1
ATOM 1838 N N . ILE A 1 221 ? 8.487 7.266 1.946 1.00 93.94 221 ILE A N 1
ATOM 1839 C CA . ILE A 1 221 ? 8.500 8.421 2.857 1.00 93.94 221 ILE A CA 1
ATOM 1840 C C . ILE A 1 221 ? 7.548 8.183 4.032 1.00 93.94 221 ILE A C 1
ATOM 1842 O O . ILE A 1 221 ? 7.946 8.340 5.186 1.00 93.94 221 ILE A O 1
ATOM 1846 N N . LYS A 1 222 ? 6.317 7.730 3.762 1.00 93.31 222 LYS A N 1
ATOM 1847 C CA . LYS A 1 222 ? 5.341 7.401 4.811 1.00 93.31 222 LYS A CA 1
ATOM 1848 C C . LYS A 1 222 ? 5.870 6.333 5.777 1.00 93.31 222 LYS A C 1
ATOM 1850 O O . LYS A 1 222 ? 5.682 6.457 6.985 1.00 93.31 222 LYS A O 1
ATOM 1855 N N . THR A 1 223 ? 6.521 5.294 5.257 1.00 93.38 223 THR A N 1
ATOM 1856 C CA . THR A 1 223 ? 7.064 4.191 6.068 1.00 93.38 223 THR A CA 1
ATOM 1857 C C . THR A 1 223 ? 8.257 4.647 6.908 1.00 93.38 223 THR A C 1
ATOM 1859 O O . THR A 1 223 ? 8.336 4.301 8.083 1.00 93.38 223 THR A O 1
ATOM 1862 N N . ILE A 1 224 ? 9.151 5.464 6.341 1.00 93.62 224 ILE A N 1
ATOM 1863 C CA . ILE A 1 224 ? 10.299 6.045 7.054 1.00 93.62 224 ILE A CA 1
ATOM 1864 C C . ILE A 1 224 ? 9.813 6.968 8.173 1.00 93.62 224 ILE A C 1
ATOM 1866 O O . ILE A 1 224 ? 10.243 6.827 9.316 1.00 93.62 224 ILE A O 1
ATOM 1870 N N . PHE A 1 225 ? 8.869 7.861 7.875 1.00 94.38 225 PHE A N 1
ATOM 1871 C CA . PHE A 1 225 ? 8.278 8.749 8.873 1.00 94.38 225 PHE A CA 1
ATOM 1872 C C . PHE A 1 225 ? 7.618 7.959 10.014 1.00 94.38 225 PHE A C 1
ATOM 1874 O O . PHE A 1 225 ? 7.839 8.251 11.188 1.00 94.38 225 PHE A O 1
ATOM 1881 N N . ALA A 1 226 ? 6.886 6.890 9.689 1.00 93.94 226 ALA A N 1
ATOM 1882 C CA . ALA A 1 226 ? 6.314 5.995 10.690 1.00 93.94 226 ALA A CA 1
ATOM 1883 C C . ALA A 1 226 ? 7.375 5.252 11.520 1.00 93.94 226 ALA A C 1
ATOM 1885 O O . ALA A 1 226 ? 7.179 5.074 12.719 1.00 93.94 226 ALA A O 1
ATOM 1886 N N . ALA A 1 227 ? 8.496 4.843 10.920 1.00 92.38 227 ALA A N 1
ATOM 1887 C CA . ALA A 1 227 ? 9.596 4.199 11.637 1.00 92.38 227 ALA A CA 1
ATOM 1888 C C . ALA A 1 227 ? 10.273 5.154 12.634 1.00 92.38 227 ALA A C 1
ATOM 1890 O O . ALA A 1 227 ? 10.591 4.744 13.749 1.00 92.38 227 ALA A O 1
ATOM 1891 N N . ILE A 1 228 ? 10.428 6.431 12.271 1.00 93.31 228 ILE A N 1
ATOM 1892 C CA . ILE A 1 228 ? 10.949 7.467 13.177 1.00 93.31 228 ILE A CA 1
ATOM 1893 C C . ILE A 1 228 ? 9.989 7.672 14.355 1.00 93.31 228 ILE A C 1
ATOM 1895 O O . ILE A 1 228 ? 10.422 7.679 15.505 1.00 93.31 228 ILE A O 1
ATOM 1899 N N . LEU A 1 229 ? 8.682 7.776 14.087 1.00 92.69 229 LEU A N 1
ATOM 1900 C CA . LEU A 1 229 ? 7.658 7.937 15.126 1.00 92.69 229 LEU A CA 1
ATOM 1901 C C . LEU A 1 229 ? 7.461 6.687 15.997 1.00 92.69 229 LEU A C 1
ATOM 1903 O O . LEU A 1 229 ? 7.007 6.804 17.134 1.00 92.69 229 LEU A O 1
ATOM 1907 N N . TYR A 1 230 ? 7.810 5.498 15.503 1.00 91.44 230 TYR A N 1
ATOM 1908 C CA . TYR A 1 230 ? 7.678 4.247 16.251 1.00 91.44 230 TYR A CA 1
ATOM 1909 C C . TYR A 1 230 ? 8.536 4.229 17.521 1.00 91.44 230 TYR A C 1
ATOM 1911 O O . TYR A 1 230 ? 8.077 3.750 18.555 1.00 91.44 230 TYR A O 1
ATOM 1919 N N . ILE A 1 231 ? 9.748 4.789 17.471 1.00 88.62 231 ILE A N 1
ATOM 1920 C CA . ILE A 1 231 ? 10.691 4.792 18.601 1.00 88.62 231 ILE A CA 1
ATOM 1921 C C . ILE A 1 231 ? 10.116 5.521 19.833 1.00 88.62 231 ILE A C 1
ATOM 1923 O O . ILE A 1 231 ? 9.977 4.876 20.876 1.00 88.62 231 ILE A O 1
ATOM 1927 N N . PRO A 1 232 ? 9.738 6.817 19.766 1.00 89.81 232 PRO A N 1
ATOM 1928 C CA . PRO A 1 232 ? 9.166 7.509 20.921 1.00 89.81 232 PRO A CA 1
ATOM 1929 C C . PRO A 1 232 ? 7.828 6.897 21.355 1.00 89.81 232 PRO A C 1
ATOM 1931 O O . PRO A 1 232 ? 7.540 6.828 22.549 1.00 89.81 232 PRO A O 1
ATOM 1934 N N . LEU A 1 233 ? 7.038 6.393 20.403 1.00 87.44 233 LEU A N 1
ATOM 1935 C CA . LEU A 1 233 ? 5.736 5.796 20.677 1.00 87.44 233 LEU A CA 1
ATOM 1936 C C . LEU A 1 233 ? 5.845 4.508 21.514 1.00 87.44 233 LEU A C 1
ATOM 1938 O O . LEU A 1 233 ? 5.087 4.324 22.467 1.00 87.44 233 LEU A O 1
ATOM 1942 N N . VAL A 1 234 ? 6.793 3.621 21.199 1.00 85.38 234 VAL A N 1
ATOM 1943 C CA . VAL A 1 234 ? 7.007 2.381 21.968 1.00 85.38 234 VAL A CA 1
ATOM 1944 C C . VAL A 1 234 ? 7.502 2.679 23.382 1.00 85.38 234 VAL A C 1
ATOM 1946 O O . VAL A 1 234 ? 7.073 2.009 24.322 1.00 85.38 234 VAL A O 1
ATOM 1949 N N . CYS A 1 235 ? 8.337 3.707 23.557 1.00 83.75 235 CYS A N 1
ATOM 1950 C CA . CYS A 1 235 ? 8.793 4.150 24.877 1.00 83.75 235 CYS A CA 1
ATOM 1951 C C . CYS A 1 235 ? 7.638 4.629 25.777 1.00 83.75 235 CYS A C 1
ATOM 1953 O O . CYS A 1 235 ? 7.694 4.450 26.997 1.00 83.75 235 CYS A O 1
ATOM 1955 N N . GLU A 1 236 ? 6.592 5.222 25.192 1.00 83.12 236 GLU A N 1
ATOM 1956 C CA . GLU A 1 236 ? 5.408 5.684 25.924 1.00 83.12 236 GLU A CA 1
ATOM 1957 C C . GLU A 1 236 ? 4.408 4.548 26.196 1.00 83.12 236 GLU A C 1
ATOM 1959 O O . GLU A 1 236 ? 3.920 4.409 27.319 1.00 83.12 236 GLU A O 1
ATOM 1964 N N . ILE A 1 237 ? 4.112 3.721 25.188 1.00 81.06 237 ILE A N 1
ATOM 1965 C CA . ILE A 1 237 ? 3.121 2.637 25.282 1.00 81.06 237 ILE A CA 1
ATOM 1966 C C . ILE A 1 237 ? 3.629 1.476 26.150 1.00 81.06 237 ILE A C 1
ATOM 1968 O O . ILE A 1 237 ? 2.833 0.877 26.875 1.00 81.06 237 ILE A O 1
ATOM 1972 N N . ARG A 1 238 ? 4.933 1.166 26.076 1.00 78.69 238 ARG A N 1
ATOM 1973 C CA . ARG A 1 238 ? 5.604 0.056 26.779 1.00 78.69 238 ARG A CA 1
ATOM 1974 C C . ARG A 1 238 ? 4.939 -1.305 26.543 1.00 78.69 238 ARG A C 1
ATOM 1976 O O . ARG A 1 238 ? 4.506 -1.953 27.481 1.00 78.69 238 ARG A O 1
ATOM 1983 N N . GLY A 1 239 ? 4.847 -1.746 25.288 1.00 78.94 239 GLY A N 1
ATOM 1984 C CA . GLY A 1 239 ? 4.265 -3.047 24.932 1.00 78.94 239 GLY A CA 1
ATOM 1985 C C . GLY A 1 239 ? 4.211 -3.280 23.421 1.00 78.94 239 GLY A C 1
ATOM 1986 O O . GLY A 1 239 ? 4.740 -2.486 22.642 1.00 78.94 239 GLY A O 1
ATOM 1987 N N . ASN A 1 240 ? 3.566 -4.367 22.987 1.00 86.31 240 ASN A N 1
ATOM 1988 C CA . ASN A 1 240 ? 3.410 -4.661 21.562 1.00 86.31 240 ASN A CA 1
ATOM 1989 C C . ASN A 1 240 ? 2.398 -3.700 20.918 1.00 86.31 240 ASN A C 1
ATOM 1991 O O . ASN A 1 240 ? 1.230 -3.663 21.304 1.00 86.31 240 ASN A O 1
ATOM 1995 N N . LEU A 1 241 ? 2.823 -2.972 19.880 1.00 86.69 241 LEU A N 1
ATOM 1996 C CA . LEU A 1 241 ? 1.974 -2.015 19.165 1.00 86.69 241 LEU A CA 1
ATOM 1997 C C . LEU A 1 241 ? 0.685 -2.652 18.621 1.00 86.69 241 LEU A C 1
ATOM 1999 O O . LEU A 1 241 ? -0.374 -2.030 18.665 1.00 86.69 241 LEU A O 1
ATOM 2003 N N . LYS A 1 242 ? 0.748 -3.902 18.138 1.00 87.19 242 LYS A N 1
ATOM 2004 C CA . LYS A 1 242 ? -0.441 -4.611 17.641 1.00 87.19 242 LYS A CA 1
ATOM 2005 C C . LYS A 1 242 ? -1.465 -4.804 18.756 1.00 87.19 242 LYS A C 1
ATOM 2007 O O . LYS A 1 242 ? -2.653 -4.575 18.546 1.00 87.19 242 LYS A O 1
ATOM 2012 N N . GLU A 1 243 ? -0.999 -5.255 19.913 1.00 86.19 243 GLU A N 1
ATOM 2013 C CA . GLU A 1 243 ? -1.848 -5.527 21.068 1.00 86.19 243 GLU A CA 1
ATOM 2014 C C . GLU A 1 243 ? -2.455 -4.232 21.611 1.00 86.19 243 GLU A C 1
ATOM 2016 O O . GLU A 1 243 ? -3.653 -4.194 21.875 1.00 86.19 243 GLU A O 1
ATOM 2021 N N . TYR A 1 244 ? -1.669 -3.149 21.642 1.00 87.38 244 TYR A N 1
ATOM 2022 C CA . TYR A 1 244 ? -2.142 -1.818 22.022 1.00 87.38 244 TYR A CA 1
ATOM 2023 C C . TYR A 1 244 ? -3.279 -1.344 21.124 1.00 87.38 244 TYR A C 1
ATOM 2025 O O . TYR A 1 244 ? -4.330 -0.934 21.615 1.00 87.38 244 TYR A O 1
ATOM 2033 N N . CYS A 1 245 ? -3.087 -1.428 19.804 1.00 87.69 245 CYS A N 1
ATOM 2034 C CA . CYS A 1 245 ? -4.112 -1.052 18.839 1.00 87.69 245 CYS A CA 1
ATOM 2035 C C . CYS A 1 245 ? -5.385 -1.885 19.016 1.00 87.69 245 CYS A C 1
ATOM 2037 O O . CYS A 1 245 ? -6.467 -1.315 18.957 1.00 87.69 245 CYS A O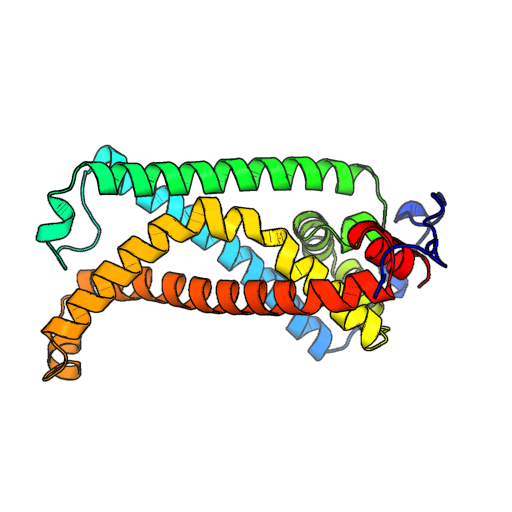 1
ATOM 2039 N N . CYS A 1 246 ? -5.269 -3.196 19.264 1.00 87.31 246 CYS A N 1
ATOM 2040 C CA . CYS A 1 246 ? -6.436 -4.054 19.486 1.00 87.31 246 CYS A CA 1
ATOM 2041 C C . CYS A 1 246 ? -7.166 -3.689 20.784 1.00 87.31 246 CYS A C 1
ATOM 2043 O O . CYS A 1 246 ? -8.352 -3.400 20.735 1.00 87.31 246 CYS A O 1
ATOM 2045 N N . HIS A 1 247 ? -6.451 -3.579 21.906 1.00 87.44 247 HIS A N 1
ATOM 2046 C CA . HIS A 1 247 ? -7.020 -3.175 23.197 1.00 87.44 247 HIS A CA 1
ATOM 2047 C C . HIS A 1 247 ? -7.714 -1.801 23.127 1.00 87.44 247 HIS A C 1
ATOM 2049 O O . HIS A 1 247 ? -8.751 -1.575 23.742 1.00 87.44 247 HIS A O 1
ATOM 2055 N N . LYS A 1 248 ? -7.161 -0.857 22.355 1.00 88.56 248 LYS A N 1
ATOM 2056 C CA . LYS A 1 248 ? -7.771 0.464 22.147 1.00 88.56 248 LYS A CA 1
ATOM 2057 C C . LYS A 1 248 ? -9.033 0.445 21.293 1.00 88.56 248 LYS A C 1
ATOM 2059 O O . LYS A 1 248 ? -9.802 1.394 21.414 1.00 88.56 248 LYS A O 1
ATOM 2064 N N . ILE A 1 249 ? -9.198 -0.552 20.425 1.00 86.62 249 ILE A N 1
ATOM 2065 C CA . ILE A 1 249 ? -10.436 -0.773 19.667 1.00 86.62 249 ILE A CA 1
ATOM 2066 C C . ILE A 1 249 ? -11.453 -1.463 20.569 1.00 86.62 249 ILE A C 1
ATOM 2068 O O . ILE A 1 249 ? -12.559 -0.970 20.665 1.00 86.62 249 ILE A O 1
ATOM 2072 N N . ASP A 1 250 ? -11.047 -2.523 21.272 1.00 86.12 250 ASP A N 1
ATOM 2073 C CA . ASP A 1 250 ? -11.911 -3.308 22.166 1.00 86.12 250 ASP A CA 1
ATOM 2074 C C . ASP A 1 250 ? -12.538 -2.438 23.283 1.00 86.12 250 ASP A C 1
ATOM 2076 O O . ASP A 1 250 ? -13.661 -2.671 23.707 1.00 86.12 250 ASP A O 1
ATOM 2080 N N . LYS A 1 251 ? -11.836 -1.392 23.747 1.00 84.19 251 LYS A N 1
ATOM 2081 C CA . LYS A 1 251 ? -12.336 -0.460 24.777 1.00 84.19 251 LYS A CA 1
ATOM 2082 C C . LYS A 1 251 ? -13.409 0.537 24.285 1.00 84.19 251 LYS A C 1
ATOM 2084 O O . LYS A 1 251 ? -13.937 1.288 25.106 1.00 84.19 251 LYS A O 1
ATOM 2089 N N . ARG A 1 252 ? -13.642 0.645 22.980 1.00 79.62 252 ARG A N 1
ATOM 2090 C CA . ARG A 1 252 ? -14.555 1.634 22.387 1.00 79.62 252 ARG A CA 1
ATOM 2091 C C . ARG A 1 252 ? -15.844 0.969 21.967 1.00 79.62 252 ARG A C 1
ATOM 2093 O O . ARG A 1 252 ? -16.880 1.619 22.196 1.00 79.62 252 ARG A O 1
#

pLDDT: mean 85.06, std 10.51, range [40.5, 95.0]

Foldseek 3Di:
DDLQPDDFPDFDDPDPCQFPVNDDLQVLDDPDPVLVVVLVVLVVVVVVVVVVLVVLVVQLCCCPPVVDDLDPLDVPVSVPPVLSVLSNQLSVVLVVVVVVLVVVLVVLLVSRGPLSQLLRPVSLSVVSVVDVSSSSVSVVLVVPDDPLLVLLSLLSVLQVCVCNLPRRPVSLLVVLVVSLVVSCVVCVVPNVVVQVPDDPSNNVSNCVSPVVNVVSVVSVVSNVVSVVSVVVSCSVRNDDSSRVSSSSSSVD

Radius of gyration: 22.35 Å; chains: 1; bounding box: 50×38×64 Å

Organism: NCBI:txid1314790